Protein AF-A0A1F9FS03-F1 (afdb_monomer)

Foldseek 3Di:
DPDPDPPVVVVVVVVVVVVVPPPPPVPPCPVPPPVDPPLQFFFAKDWFWQVLDWAADQVRHIAGGAPNDIAIDGPVVDAVLLSLLLQLLCVQCVSQLNNAHSQLLVLQLCNQQVQCLQPPVRPFQQASNNQDQVPNLVVCCQLVVVQNVDHCNLQGGRHLNSSNSNSVSSSLLLLCLLLLVQDVCVSVLQVQEPDVLQSQLLSQLCSVPPSPDPLSNVLSVPVSHHRSQVSCDDPNHRRRVSSRRSRSSVSSSVRSSPHDHDKDKDALVSQVVSCSSNCSSQVPAPVVVLSVLSVVLPPPHRIDIPVPRSSVSSVVVQVRTDHDDHSLSSNLSCVVVPSCVPRPDSD

pLDDT: mean 87.44, std 18.83, range [32.62, 98.75]

Secondary structure (DSSP, 8-state):
---SSSSTTHHHHHHHHHTTSS--------------TT-PPPBSEEEESTTT-EEE-TTS-EEESBTTB-EEEEGGGS-HHHHHHHHHHHHHHHTTT----HHHHHHHHHHHHTT-TT-TTS--TTTTTT--IIIIIHHHHHH-TTT--S-HHHHTSTT-HHHHHHHHHHHHHHHHHHGGGT-S-HHHHHHT-SSTTHHHHHHHHHHHH-TT-THHHHHHHH-TTS-GGGG-EETTEE-HHHHHHHHHHHHHHHHHTTSPBP--EE-HHHHHHHHHHHGGG-TT--HHHHHHHHHHHTSS-S-EEHHHHHHHHHHHHHHHSPPPPPHHHHHHHHHHTTTTTTSSPP-

Solvent-accessible surface area (backbone atoms only — not comparable to full-atom values): 19273 Å² total; per-residue (Å²): 146,86,88,86,78,75,70,70,65,59,60,58,55,52,58,60,56,58,69,72,71,76,80,76,72,73,73,77,75,71,70,73,74,76,71,58,98,66,74,54,62,42,40,28,55,46,74,32,27,67,90,45,26,69,45,32,40,86,85,62,48,80,31,27,30,57,93,61,34,74,40,77,49,45,53,84,84,49,63,70,42,49,60,52,24,30,46,50,26,18,52,57,30,46,78,65,80,34,95,37,39,22,33,41,53,48,18,45,23,41,73,58,34,69,63,31,16,74,35,85,92,45,75,26,72,30,9,23,63,54,53,38,61,95,52,56,45,49,52,45,31,69,67,36,48,83,38,48,68,60,56,57,78,73,36,28,21,27,75,28,45,37,25,30,42,44,48,48,40,56,51,50,50,50,50,58,40,54,38,47,78,47,32,93,52,51,66,58,51,46,77,66,26,84,54,88,55,43,56,57,28,53,52,42,24,31,67,78,64,37,88,80,39,73,29,55,46,39,24,60,71,74,26,62,81,53,69,44,60,80,29,39,40,54,98,89,38,76,34,38,55,44,41,28,51,13,47,44,28,51,29,45,21,58,49,33,69,70,40,62,60,43,75,49,80,42,42,70,65,52,55,52,54,36,44,71,53,36,43,61,56,42,78,82,49,58,59,70,58,53,52,48,51,56,53,58,74,42,72,90,37,91,59,41,44,46,73,80,43,41,64,65,52,46,54,55,50,54,70,68,36,82,74,79,79,50,69,69,56,46,35,40,41,44,33,75,75,54,78,36,78,90,38,84,81,68,119

Mean predicted aligned error: 7.8 Å

Structure (mmCIF, N/CA/C/O backbone):
data_AF-A0A1F9FS03-F1
#
_entry.id   AF-A0A1F9FS03-F1
#
loop_
_atom_site.group_PDB
_atom_site.id
_atom_site.type_symbol
_atom_site.label_atom_id
_atom_site.label_alt_id
_atom_site.label_comp_id
_atom_site.label_asym_id
_atom_site.label_entity_id
_atom_site.label_seq_id
_atom_site.pdbx_PDB_ins_code
_atom_site.Cartn_x
_atom_site.Cartn_y
_atom_site.Cartn_z
_atom_site.occupancy
_atom_site.B_iso_or_equiv
_atom_site.auth_seq_id
_atom_site.auth_comp_id
_atom_site.auth_asym_id
_atom_site.auth_atom_id
_atom_site.pdbx_PDB_model_num
ATOM 1 N N . MET A 1 1 ? -3.037 -70.981 -28.673 1.00 44.28 1 MET A N 1
ATOM 2 C CA . MET A 1 1 ? -2.180 -71.059 -27.467 1.00 44.28 1 MET A CA 1
ATOM 3 C C . MET A 1 1 ? -1.270 -69.825 -27.365 1.00 44.28 1 MET A C 1
ATOM 5 O O . MET A 1 1 ? -0.067 -69.967 -27.255 1.00 44.28 1 MET A O 1
ATOM 9 N N . PHE A 1 2 ? -1.836 -68.611 -27.424 1.00 35.06 2 PHE A N 1
ATOM 10 C CA . PHE A 1 2 ? -1.114 -67.333 -27.277 1.00 35.06 2 PHE A CA 1
ATOM 11 C C . PHE A 1 2 ? -2.128 -66.243 -26.890 1.00 35.06 2 PHE A C 1
ATOM 13 O O . PHE A 1 2 ? -2.531 -65.441 -27.721 1.00 35.06 2 PHE A O 1
ATOM 20 N N . HIS A 1 3 ? -2.625 -66.273 -25.651 1.00 37.34 3 HIS A N 1
ATOM 21 C CA . HIS A 1 3 ? -3.521 -65.234 -25.107 1.00 37.34 3 HIS A CA 1
ATOM 22 C C . HIS A 1 3 ? -3.354 -65.056 -23.588 1.00 37.34 3 HIS A C 1
ATOM 24 O O . HIS A 1 3 ? -4.295 -64.769 -22.864 1.00 37.34 3 HIS A O 1
ATOM 30 N N . ILE A 1 4 ? -2.127 -65.240 -23.090 1.00 42.78 4 ILE A N 1
ATOM 31 C CA . ILE A 1 4 ? -1.766 -64.981 -21.689 1.00 42.78 4 ILE A CA 1
ATOM 32 C C . ILE A 1 4 ? -0.358 -64.380 -21.684 1.00 42.78 4 ILE A C 1
ATOM 34 O O . ILE A 1 4 ? 0.611 -65.062 -21.379 1.00 42.78 4 ILE A O 1
ATOM 38 N N . ARG A 1 5 ? -0.212 -63.130 -22.141 1.00 36.84 5 ARG A N 1
ATOM 39 C CA . ARG A 1 5 ? 1.025 -62.342 -21.933 1.00 36.84 5 ARG A CA 1
ATOM 40 C C . ARG A 1 5 ? 0.868 -60.817 -22.026 1.00 36.84 5 ARG A C 1
ATOM 42 O O . ARG A 1 5 ? 1.863 -60.121 -21.891 1.00 36.84 5 ARG A O 1
ATOM 49 N N . GLN A 1 6 ? -0.351 -60.286 -22.177 1.00 40.53 6 GLN A N 1
ATOM 50 C CA . GLN A 1 6 ? -0.599 -58.832 -22.198 1.00 40.53 6 GLN A CA 1
ATOM 51 C C . GLN A 1 6 ? -1.253 -58.260 -20.928 1.00 40.53 6 GLN A C 1
ATOM 53 O O . GLN A 1 6 ? -1.330 -57.048 -20.790 1.00 40.53 6 GLN A O 1
ATOM 58 N N . ILE A 1 7 ? -1.645 -59.095 -19.960 1.00 41.62 7 ILE A N 1
ATOM 59 C CA . ILE A 1 7 ? -2.266 -58.620 -18.707 1.00 41.62 7 ILE A CA 1
ATOM 60 C C . ILE A 1 7 ? -1.218 -58.356 -17.604 1.00 41.62 7 ILE A C 1
ATOM 62 O O . ILE A 1 7 ? -1.438 -57.538 -16.717 1.00 41.62 7 ILE A O 1
ATOM 66 N N . PHE A 1 8 ? -0.022 -58.947 -17.694 1.00 37.00 8 PHE A N 1
ATOM 67 C CA . PHE A 1 8 ? 1.019 -58.788 -16.666 1.00 37.00 8 PHE A CA 1
ATOM 68 C C . PHE A 1 8 ? 1.880 -57.519 -16.793 1.00 37.00 8 PHE A C 1
ATOM 70 O O . PHE A 1 8 ? 2.547 -57.152 -15.832 1.00 37.00 8 PHE A O 1
ATOM 77 N N . LEU A 1 9 ? 1.842 -56.813 -17.930 1.00 37.00 9 LEU A N 1
ATOM 78 C CA . LEU A 1 9 ? 2.576 -55.548 -18.112 1.00 37.00 9 LEU A CA 1
ATOM 79 C C . LEU A 1 9 ? 1.766 -54.302 -17.724 1.00 37.00 9 LEU A C 1
ATOM 81 O O . LEU A 1 9 ? 2.357 -53.265 -17.444 1.00 37.00 9 LEU A O 1
ATOM 85 N N . PHE A 1 10 ? 0.438 -54.405 -17.618 1.00 37.91 10 PHE A N 1
ATOM 86 C CA . PHE A 1 10 ? -0.401 -53.300 -17.135 1.00 37.91 10 PHE A CA 1
ATOM 87 C C . PHE A 1 10 ? -0.469 -53.228 -15.602 1.00 37.91 10 PHE A C 1
ATOM 89 O O . PHE A 1 10 ? -0.637 -52.148 -15.044 1.00 37.91 10 PHE A O 1
ATOM 96 N N . SER A 1 11 ? -0.265 -54.350 -14.903 1.00 38.66 11 SER A N 1
ATOM 97 C CA . SER A 1 11 ? -0.334 -54.388 -13.435 1.00 38.66 11 SER A CA 1
ATOM 98 C C . SER A 1 11 ? 0.950 -53.916 -12.734 1.00 38.66 11 SER A C 1
ATOM 100 O O . SER A 1 11 ? 0.875 -53.516 -11.573 1.00 38.66 11 SER A O 1
ATOM 102 N N . LEU A 1 12 ? 2.107 -53.930 -13.417 1.00 36.59 12 LEU A N 1
ATOM 103 C CA . LEU A 1 12 ? 3.376 -53.419 -12.870 1.00 36.59 12 LEU A CA 1
ATOM 104 C C . LEU A 1 12 ? 3.581 -51.913 -13.111 1.00 36.59 12 LEU A C 1
ATOM 106 O O . LEU A 1 12 ? 4.248 -51.264 -12.312 1.00 36.59 12 LEU A O 1
ATOM 110 N N . LEU A 1 13 ? 2.979 -51.331 -14.158 1.00 36.91 13 LEU A N 1
ATOM 111 C CA . LEU A 1 13 ? 2.988 -49.872 -14.337 1.00 36.91 13 LEU A CA 1
ATOM 112 C C . LEU A 1 13 ? 2.005 -49.166 -13.391 1.00 36.91 13 LEU A C 1
ATOM 114 O O . LEU A 1 13 ? 2.281 -48.056 -12.948 1.00 36.91 13 LEU A O 1
ATOM 118 N N . LEU A 1 14 ? 0.898 -49.819 -13.017 1.00 37.16 14 LEU A N 1
ATOM 119 C CA . LEU A 1 14 ? -0.072 -49.236 -12.086 1.00 37.16 14 LEU A CA 1
ATOM 120 C C . LEU A 1 14 ? 0.431 -49.223 -10.631 1.00 37.16 14 LEU A C 1
ATOM 122 O O . LEU A 1 14 ? 0.071 -48.336 -9.870 1.00 37.16 14 LEU A O 1
ATOM 126 N N . THR A 1 15 ? 1.320 -50.142 -10.244 1.00 39.44 15 THR A N 1
ATOM 127 C CA . THR A 1 15 ? 1.915 -50.158 -8.893 1.00 39.44 15 THR A CA 1
ATOM 128 C C . THR A 1 15 ? 3.089 -49.189 -8.726 1.00 39.44 15 THR A C 1
ATOM 130 O O . THR A 1 15 ? 3.398 -48.827 -7.597 1.00 39.44 15 THR A O 1
ATOM 133 N N . HIS A 1 16 ? 3.710 -48.708 -9.811 1.00 35.12 16 HIS A N 1
ATOM 134 C CA . HIS A 1 16 ? 4.694 -47.611 -9.750 1.00 35.12 16 HIS A CA 1
ATOM 135 C C . HIS A 1 16 ? 4.071 -46.217 -9.930 1.00 35.12 16 HIS A C 1
ATOM 137 O O . HIS A 1 16 ? 4.654 -45.239 -9.475 1.00 35.12 16 HIS A O 1
ATOM 143 N N . LEU A 1 17 ? 2.871 -46.110 -10.513 1.00 33.78 17 LEU A N 1
ATOM 144 C CA . LEU A 1 17 ? 2.117 -44.848 -10.551 1.00 33.78 17 LEU A CA 1
ATOM 145 C C . LEU A 1 17 ? 1.332 -44.574 -9.257 1.00 33.78 17 LEU A C 1
ATOM 147 O O . LEU A 1 17 ? 1.182 -43.417 -8.881 1.00 33.78 17 LEU A O 1
ATOM 151 N N . VAL A 1 18 ? 0.907 -45.610 -8.527 1.00 36.28 18 VAL A N 1
ATOM 152 C CA . VAL A 1 18 ? 0.232 -45.444 -7.223 1.00 36.28 18 VAL A CA 1
ATOM 153 C C . VAL A 1 18 ? 1.229 -45.181 -6.079 1.00 36.28 18 VAL A C 1
ATOM 155 O O . VAL A 1 18 ? 0.885 -44.505 -5.118 1.00 36.28 18 VAL A O 1
ATOM 158 N N . ALA A 1 19 ? 2.498 -45.579 -6.218 1.00 34.62 19 ALA A N 1
ATOM 159 C CA . ALA A 1 19 ? 3.551 -45.276 -5.238 1.00 34.62 19 ALA A CA 1
ATOM 160 C C . ALA A 1 19 ? 4.149 -43.852 -5.355 1.00 34.62 19 ALA A C 1
ATOM 162 O O . ALA A 1 19 ? 4.992 -43.481 -4.544 1.00 34.62 19 ALA A O 1
ATOM 163 N N . CYS A 1 20 ? 3.710 -43.045 -6.332 1.00 33.50 20 CYS A N 1
ATOM 164 C CA . CYS A 1 20 ? 4.095 -41.633 -6.477 1.00 33.50 20 CYS A CA 1
ATOM 165 C C . CYS A 1 20 ? 2.959 -40.650 -6.131 1.00 33.50 20 CYS A C 1
ATOM 167 O O . CYS A 1 20 ? 3.136 -39.445 -6.286 1.00 33.50 20 CYS A O 1
ATOM 169 N N . MET A 1 21 ? 1.802 -41.141 -5.667 1.00 33.47 21 MET A N 1
ATOM 170 C CA . MET A 1 21 ? 0.639 -40.311 -5.307 1.00 33.47 21 MET A CA 1
ATOM 171 C C . MET A 1 21 ? 0.309 -40.304 -3.807 1.00 33.47 21 MET A C 1
ATOM 173 O O . MET A 1 21 ? -0.627 -39.629 -3.391 1.00 33.47 21 MET A O 1
ATOM 177 N N . GLU A 1 22 ? 1.104 -40.973 -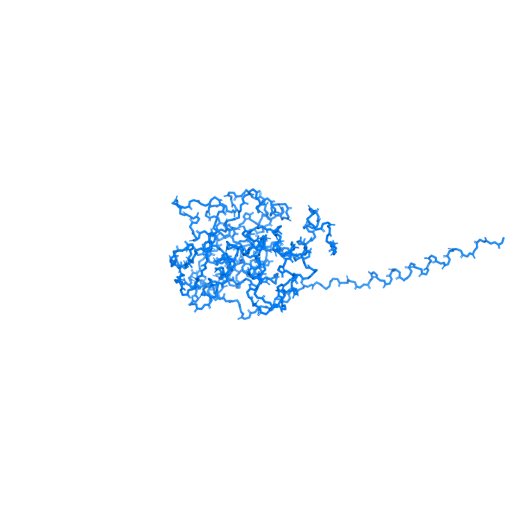2.973 1.00 36.41 22 GLU A N 1
ATOM 178 C CA . GLU A 1 22 ? 0.952 -40.963 -1.516 1.00 36.41 22 GLU A CA 1
ATOM 179 C C . GLU A 1 22 ? 2.229 -40.432 -0.863 1.00 36.41 22 GLU A C 1
ATOM 181 O O . GLU A 1 22 ? 3.084 -41.199 -0.440 1.00 36.41 22 GLU A O 1
ATOM 186 N N . THR A 1 23 ? 2.386 -39.103 -0.873 1.00 34.94 23 THR A N 1
ATOM 187 C CA . THR A 1 23 ? 3.078 -38.247 0.127 1.00 34.94 23 THR A CA 1
ATOM 188 C C . THR A 1 23 ? 3.336 -36.849 -0.453 1.00 34.94 23 THR A C 1
ATOM 190 O O . THR A 1 23 ? 4.438 -36.319 -0.423 1.00 34.94 23 THR A O 1
ATOM 193 N N . VAL A 1 24 ? 2.285 -36.192 -0.942 1.00 34.19 24 VAL A N 1
ATOM 194 C CA . VAL A 1 24 ? 2.182 -34.740 -0.748 1.00 34.19 24 VAL A CA 1
ATOM 195 C C . VAL A 1 24 ? 1.029 -34.553 0.217 1.00 34.19 24 VAL A C 1
ATOM 197 O O . VAL A 1 24 ? -0.053 -34.089 -0.128 1.00 34.19 24 VAL A O 1
ATOM 200 N N . ALA A 1 25 ? 1.253 -34.996 1.457 1.00 32.62 25 ALA A N 1
ATOM 201 C CA . ALA A 1 25 ? 0.659 -34.268 2.556 1.00 32.62 25 ALA A CA 1
ATOM 202 C C . ALA A 1 25 ? 1.186 -32.849 2.362 1.00 32.62 25 ALA A C 1
ATOM 204 O O . ALA A 1 25 ? 2.377 -32.604 2.548 1.00 32.62 25 ALA A O 1
ATOM 205 N N . VAL A 1 26 ? 0.326 -31.974 1.840 1.00 37.34 26 VAL A N 1
ATOM 206 C CA . VAL A 1 26 ? 0.499 -30.536 1.960 1.00 37.34 26 VAL A CA 1
ATOM 207 C C . VAL A 1 26 ? 0.706 -30.360 3.450 1.00 37.34 26 VAL A C 1
ATOM 209 O O . VAL A 1 26 ? -0.227 -30.556 4.231 1.00 37.34 26 VAL A O 1
ATOM 212 N N . ALA A 1 27 ? 1.966 -30.181 3.849 1.00 34.00 27 ALA A N 1
ATOM 213 C CA . ALA A 1 27 ? 2.260 -29.618 5.139 1.00 34.00 27 ALA A CA 1
ATOM 214 C C . ALA A 1 27 ? 1.416 -28.357 5.136 1.00 34.00 27 ALA A C 1
ATOM 216 O O . ALA A 1 27 ? 1.579 -27.497 4.271 1.00 34.00 27 ALA A O 1
ATOM 217 N N . ASP A 1 28 ? 0.389 -28.379 5.974 1.00 36.00 28 ASP A N 1
ATOM 218 C CA . ASP A 1 28 ? -0.351 -27.204 6.350 1.00 36.00 28 ASP A CA 1
ATOM 219 C C . ASP A 1 28 ? 0.743 -26.256 6.830 1.00 36.00 28 ASP A C 1
ATOM 221 O O . ASP A 1 28 ? 1.288 -26.434 7.924 1.00 36.00 28 ASP A O 1
ATOM 225 N N . ASP A 1 29 ? 1.184 -25.371 5.929 1.00 36.53 29 ASP A N 1
ATOM 226 C CA . ASP A 1 29 ? 2.023 -24.226 6.224 1.00 36.53 29 ASP A CA 1
ATOM 227 C C . ASP A 1 29 ? 1.151 -23.378 7.148 1.00 36.53 29 ASP A C 1
ATOM 229 O O . ASP A 1 29 ? 0.550 -22.370 6.775 1.00 36.53 29 ASP A O 1
ATOM 233 N N . GLN A 1 30 ? 1.077 -23.812 8.406 1.00 34.34 30 GLN A N 1
ATOM 234 C CA . GLN A 1 30 ? 1.131 -22.933 9.544 1.00 34.34 30 GLN A CA 1
ATOM 235 C C . GLN A 1 30 ? 2.348 -22.077 9.249 1.00 34.34 30 GLN A C 1
ATOM 237 O O . GLN A 1 30 ? 3.470 -22.447 9.593 1.00 34.34 30 GLN A O 1
ATOM 242 N N . VAL A 1 31 ? 2.114 -20.989 8.508 1.00 40.47 31 VAL A N 1
ATOM 243 C CA . VAL A 1 31 ? 3.018 -19.868 8.361 1.00 40.47 31 VAL A CA 1
ATOM 244 C C . VAL A 1 31 ? 3.409 -19.592 9.792 1.00 40.47 31 VAL A C 1
ATOM 246 O O . VAL A 1 31 ? 2.634 -19.024 10.564 1.00 40.47 31 VAL A O 1
ATOM 249 N N . SER A 1 32 ? 4.572 -20.107 10.193 1.00 35.22 32 SER A N 1
ATOM 250 C CA . SER A 1 32 ? 5.197 -19.679 11.413 1.00 35.22 32 SER A CA 1
ATOM 251 C C . SER A 1 32 ? 5.406 -18.219 11.105 1.00 35.22 32 SER A C 1
ATOM 253 O O . SER A 1 32 ? 6.273 -17.877 10.299 1.00 35.22 32 SER A O 1
ATOM 255 N N . PHE A 1 33 ? 4.513 -17.377 11.625 1.00 41.75 33 PHE A N 1
ATOM 256 C CA . PHE A 1 33 ? 4.731 -15.959 11.694 1.00 41.75 33 PHE A CA 1
ATOM 257 C C . PHE A 1 33 ? 6.036 -15.866 12.471 1.00 41.75 33 PHE A C 1
ATOM 259 O O . PHE A 1 33 ? 6.045 -15.830 13.702 1.00 41.75 33 PHE A O 1
ATOM 266 N N . ASN A 1 34 ? 7.156 -15.867 11.750 1.00 36.12 34 ASN A N 1
ATOM 267 C CA . ASN A 1 34 ? 8.364 -15.208 12.170 1.00 36.12 34 ASN A CA 1
ATOM 268 C C . ASN A 1 34 ? 7.928 -13.748 12.228 1.00 36.12 34 ASN A C 1
ATOM 270 O O . ASN A 1 34 ? 8.139 -12.980 11.294 1.00 36.12 34 ASN A O 1
ATOM 274 N N . ARG A 1 35 ? 7.181 -13.423 13.297 1.00 44.44 35 ARG A N 1
ATOM 275 C CA . ARG A 1 35 ? 6.881 -12.081 13.750 1.00 44.44 35 ARG A CA 1
ATOM 276 C C . ARG A 1 35 ? 8.253 -11.487 13.886 1.00 44.44 35 ARG A C 1
ATOM 278 O O . ARG A 1 35 ? 8.969 -11.792 14.842 1.00 44.44 35 ARG A O 1
ATOM 285 N N . SER A 1 36 ? 8.676 -10.753 12.872 1.00 38.53 36 SER A N 1
ATOM 286 C CA . SER A 1 36 ? 9.935 -10.078 12.995 1.00 38.53 36 SER A CA 1
ATOM 287 C C . SER A 1 36 ? 9.734 -9.105 14.146 1.00 38.53 36 SER A C 1
ATOM 289 O O . SER A 1 36 ? 8.744 -8.375 14.229 1.00 38.53 36 SER A O 1
ATOM 291 N N . ALA A 1 37 ? 10.720 -9.043 15.019 1.00 39.19 37 ALA A N 1
ATOM 292 C CA . ALA A 1 37 ? 10.946 -7.875 15.847 1.00 39.19 37 ALA A CA 1
ATOM 293 C C . ALA A 1 37 ? 11.212 -6.598 14.992 1.00 39.19 37 ALA A C 1
ATOM 295 O O . ALA A 1 37 ? 11.757 -5.625 15.505 1.00 39.19 37 ALA A O 1
ATOM 296 N N . ASP A 1 38 ? 10.831 -6.592 13.701 1.00 44.91 38 ASP A N 1
ATOM 297 C CA . ASP A 1 38 ? 11.132 -5.605 12.672 1.00 44.91 38 ASP A CA 1
ATOM 298 C C . ASP A 1 38 ? 9.882 -4.963 12.053 1.00 44.91 38 ASP A C 1
ATOM 300 O O . ASP A 1 38 ? 10.035 -4.226 11.072 1.00 44.91 38 ASP A O 1
ATOM 304 N N . MET A 1 39 ? 8.662 -5.149 12.593 1.00 55.91 39 MET A N 1
ATOM 305 C CA . MET A 1 39 ? 7.562 -4.253 12.207 1.00 55.91 39 MET A CA 1
ATOM 306 C C . MET A 1 39 ? 7.926 -2.841 12.673 1.00 55.91 39 MET A C 1
ATOM 308 O O . MET A 1 39 ? 7.730 -2.457 13.825 1.00 55.91 39 MET A O 1
ATOM 312 N N . LYS A 1 40 ? 8.529 -2.068 11.766 1.00 70.00 40 LYS A N 1
ATOM 313 C CA . LYS A 1 40 ? 8.840 -0.664 12.003 1.00 70.00 40 LYS A CA 1
ATOM 314 C C . LYS A 1 40 ? 7.526 0.039 12.293 1.00 70.00 40 LYS A C 1
ATOM 316 O O . LYS A 1 40 ? 6.586 -0.054 11.507 1.00 70.00 40 LYS A O 1
ATOM 321 N N . ALA A 1 41 ? 7.471 0.717 13.429 1.00 86.19 41 ALA A N 1
ATOM 322 C CA . ALA A 1 41 ? 6.304 1.487 13.799 1.00 86.19 41 ALA A CA 1
ATOM 323 C C . ALA A 1 41 ? 6.022 2.573 12.749 1.00 86.19 41 ALA A C 1
ATOM 325 O O . ALA A 1 41 ? 6.931 3.104 12.099 1.00 86.19 41 ALA A O 1
ATOM 326 N N . LEU A 1 42 ? 4.739 2.883 12.590 1.00 95.12 42 LEU A N 1
ATOM 327 C CA . LEU A 1 42 ? 4.276 3.961 11.730 1.00 95.12 42 LEU A CA 1
ATOM 328 C C . LEU A 1 42 ? 4.890 5.291 12.185 1.00 95.12 42 LEU A C 1
ATOM 330 O O . LEU A 1 42 ? 4.948 5.564 13.380 1.00 95.12 42 LEU A O 1
ATOM 334 N N . ALA A 1 43 ? 5.355 6.109 11.251 1.00 96.25 43 ALA A N 1
ATOM 335 C CA . ALA A 1 43 ? 5.979 7.396 11.529 1.00 96.25 43 ALA A CA 1
ATOM 336 C C . ALA A 1 43 ? 4.979 8.439 12.049 1.00 96.25 43 ALA A C 1
ATOM 338 O O . ALA A 1 43 ? 3.837 8.504 11.598 1.00 96.25 43 ALA A O 1
ATOM 339 N N . SER A 1 44 ? 5.432 9.306 12.957 1.00 97.38 44 SER A N 1
ATOM 340 C CA . SER A 1 44 ? 4.634 10.430 13.467 1.00 97.38 44 SER A CA 1
ATOM 341 C C . SER A 1 44 ? 4.614 11.640 12.526 1.00 97.38 44 SER A C 1
ATOM 343 O O . SER A 1 44 ? 3.540 12.156 12.217 1.00 97.38 44 SER A O 1
ATOM 345 N N . GLU A 1 45 ? 5.784 12.105 12.086 1.00 98.00 45 GLU A N 1
ATOM 346 C CA . GLU A 1 45 ? 5.955 13.328 11.292 1.00 98.00 45 GLU A CA 1
ATOM 347 C C . GLU A 1 45 ? 7.262 13.281 10.487 1.00 98.00 45 GLU A C 1
ATOM 349 O O . GLU A 1 45 ? 8.289 12.834 10.997 1.00 98.00 45 GLU A O 1
ATOM 354 N N . LEU A 1 46 ? 7.235 13.766 9.241 1.00 98.38 46 LEU A N 1
ATOM 355 C CA . LEU A 1 46 ? 8.412 13.906 8.380 1.00 98.38 46 LEU A CA 1
ATOM 356 C C . LEU A 1 46 ? 8.233 15.083 7.412 1.00 98.38 46 LEU A C 1
ATOM 358 O O . LEU A 1 46 ? 7.219 15.170 6.722 1.00 98.38 46 LEU A O 1
ATOM 362 N N . MET A 1 47 ? 9.249 15.943 7.304 1.00 98.44 47 MET A N 1
ATOM 363 C CA . MET A 1 47 ? 9.380 16.853 6.164 1.00 98.44 47 MET A CA 1
ATOM 364 C C . MET A 1 47 ? 9.992 16.094 4.986 1.00 98.44 47 MET A C 1
ATOM 366 O O . MET A 1 47 ? 11.109 15.595 5.094 1.00 98.44 47 MET A O 1
ATOM 370 N N . ILE A 1 48 ? 9.261 16.005 3.879 1.00 98.44 48 ILE A N 1
ATOM 371 C CA . ILE A 1 48 ? 9.712 15.411 2.622 1.00 98.44 48 ILE A CA 1
ATOM 372 C C . ILE A 1 48 ? 10.123 16.549 1.686 1.00 98.44 48 ILE A C 1
ATOM 374 O O . ILE A 1 48 ? 9.292 17.134 0.993 1.00 98.44 48 ILE A O 1
ATOM 378 N N . ASP A 1 49 ? 11.416 16.854 1.694 1.00 98.19 49 ASP A N 1
ATOM 379 C CA . ASP A 1 49 ? 12.078 17.881 0.886 1.00 98.19 49 ASP A CA 1
ATOM 380 C C . ASP A 1 49 ? 13.256 17.266 0.094 1.00 98.19 49 ASP A C 1
ATOM 382 O O . ASP A 1 49 ? 13.373 16.041 -0.031 1.00 98.19 49 ASP A O 1
ATOM 386 N N . ALA A 1 50 ? 14.158 18.102 -0.428 1.00 97.62 50 ALA A N 1
ATOM 387 C CA . ALA A 1 50 ? 15.359 17.664 -1.148 1.00 97.62 50 ALA A CA 1
ATOM 388 C C . ALA A 1 50 ? 16.341 16.812 -0.315 1.00 97.62 50 ALA A C 1
ATOM 390 O O . ALA A 1 50 ? 17.201 16.144 -0.886 1.00 97.62 50 ALA A O 1
ATOM 391 N N . SER A 1 51 ? 16.242 16.816 1.018 1.00 97.75 51 SER A N 1
ATOM 392 C CA . SER A 1 51 ? 17.049 15.945 1.883 1.00 97.75 51 SER A CA 1
ATOM 393 C C . SER A 1 51 ? 16.498 14.520 1.974 1.00 97.75 51 SER A C 1
ATOM 395 O O . SER A 1 51 ? 17.253 13.589 2.268 1.00 97.75 51 SER A O 1
ATOM 397 N N . VAL A 1 52 ? 15.198 14.345 1.715 1.00 98.19 52 VAL A N 1
ATOM 398 C CA . VAL A 1 52 ? 14.535 13.036 1.704 1.00 98.19 52 VAL A CA 1
ATOM 399 C C . VAL A 1 52 ? 14.543 12.445 0.306 1.00 98.19 52 VAL A C 1
ATOM 401 O O . VAL A 1 52 ? 14.945 11.296 0.153 1.00 98.19 52 VAL A O 1
ATOM 404 N N . HIS A 1 53 ? 14.122 13.216 -0.697 1.00 98.12 53 HIS A N 1
ATOM 405 C CA . HIS A 1 53 ? 14.020 12.731 -2.066 1.00 98.12 53 HIS A CA 1
ATOM 406 C C . HIS A 1 53 ? 14.372 13.815 -3.085 1.00 98.12 53 HIS A C 1
ATOM 408 O O . HIS A 1 53 ? 13.878 14.946 -3.041 1.00 98.12 53 HIS A O 1
ATOM 414 N N . THR A 1 54 ? 15.190 13.406 -4.049 1.00 97.31 54 THR A N 1
ATOM 415 C CA . THR A 1 54 ? 15.462 14.137 -5.285 1.00 97.31 54 THR A CA 1
ATOM 416 C C . THR A 1 54 ? 15.271 13.178 -6.444 1.00 97.31 54 THR A C 1
ATOM 418 O O . THR A 1 54 ? 15.669 12.016 -6.363 1.00 97.31 54 THR A O 1
ATOM 421 N N . GLY A 1 55 ? 14.658 13.666 -7.509 1.00 95.00 55 GLY A N 1
ATOM 422 C CA . GLY A 1 55 ? 14.248 12.852 -8.636 1.00 95.00 55 GLY A CA 1
ATOM 423 C C . GLY A 1 55 ? 14.190 13.668 -9.913 1.00 95.00 55 GLY A C 1
ATOM 424 O O . GLY A 1 55 ? 14.871 14.691 -10.048 1.00 95.00 55 GLY A O 1
ATOM 425 N N . THR A 1 56 ? 13.392 13.196 -10.860 1.00 93.50 56 THR A N 1
ATOM 426 C CA . THR A 1 56 ? 13.178 13.893 -12.126 1.00 93.50 56 THR A CA 1
ATOM 427 C C . THR A 1 56 ? 11.718 13.836 -12.531 1.00 93.50 56 THR A C 1
ATOM 429 O O . THR A 1 56 ? 11.090 12.787 -12.406 1.00 93.50 56 THR A O 1
ATOM 432 N N . ASP A 1 57 ? 11.205 14.921 -13.103 1.00 90.44 57 ASP A N 1
ATOM 433 C CA . ASP A 1 57 ? 9.876 14.935 -13.705 1.00 90.44 57 ASP A CA 1
ATOM 434 C C . ASP A 1 57 ? 9.814 14.137 -15.024 1.00 90.44 57 ASP A C 1
ATOM 436 O O . ASP A 1 57 ? 10.775 13.500 -15.466 1.00 90.44 57 ASP A O 1
ATOM 440 N N . TRP A 1 58 ? 8.656 14.182 -15.684 1.00 85.75 58 TRP A N 1
ATOM 441 C CA . TRP A 1 58 ? 8.408 13.494 -16.952 1.00 85.75 58 TRP A CA 1
ATOM 442 C C . TRP A 1 58 ? 9.310 13.952 -18.116 1.00 85.75 58 TRP A C 1
ATOM 444 O O . TRP A 1 58 ? 9.465 13.201 -19.077 1.00 85.75 58 TRP A O 1
ATOM 454 N N . ASN A 1 59 ? 9.924 15.138 -18.028 1.00 86.75 59 ASN A N 1
ATOM 455 C CA . ASN A 1 59 ? 10.895 15.664 -18.995 1.00 86.75 59 ASN A CA 1
ATOM 456 C C . ASN A 1 59 ? 12.352 15.400 -18.594 1.00 86.75 59 ASN A C 1
ATOM 458 O O . ASN A 1 59 ? 13.269 15.840 -19.290 1.00 86.75 59 ASN A O 1
ATOM 462 N N . GLY A 1 60 ? 12.586 14.727 -17.466 1.00 86.25 60 GLY A N 1
ATOM 463 C CA . GLY A 1 60 ? 13.924 14.549 -16.914 1.00 86.25 60 GLY A CA 1
ATOM 464 C C . GLY A 1 60 ? 14.457 15.789 -16.183 1.00 86.25 60 GLY A C 1
ATOM 465 O O . GLY A 1 60 ? 15.641 15.819 -15.845 1.00 86.25 60 GLY A O 1
ATOM 466 N N . ALA A 1 61 ? 13.629 16.813 -15.938 1.00 93.56 61 ALA A N 1
ATOM 467 C CA . ALA A 1 61 ? 14.045 17.983 -15.173 1.00 93.56 61 ALA A CA 1
ATOM 468 C C . ALA A 1 61 ? 14.139 17.626 -13.677 1.00 93.56 61 ALA A C 1
ATOM 470 O O . ALA A 1 61 ? 13.271 16.906 -13.182 1.00 93.56 61 ALA A O 1
ATOM 471 N N . PRO A 1 62 ? 15.157 18.104 -12.937 1.00 94.75 62 PRO A N 1
ATOM 472 C CA . PRO A 1 62 ? 15.304 17.780 -11.520 1.00 94.75 62 PRO A CA 1
ATOM 473 C C . PRO A 1 62 ? 14.108 18.235 -10.675 1.00 94.75 62 PRO A C 1
ATOM 475 O O . PRO A 1 62 ? 13.642 19.366 -10.809 1.00 94.75 62 PRO A O 1
ATOM 478 N N . THR A 1 63 ? 13.671 17.382 -9.751 1.00 95.94 63 THR A N 1
ATOM 479 C CA . THR A 1 63 ? 12.6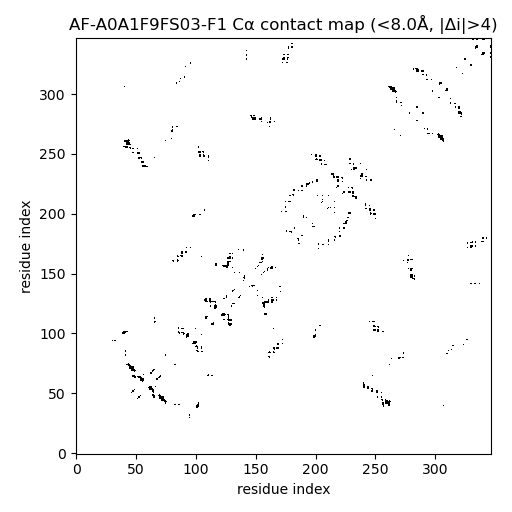01 17.661 -8.780 1.00 95.94 63 THR A CA 1
ATOM 480 C C . THR A 1 63 ? 13.012 17.233 -7.374 1.00 95.94 63 THR A C 1
ATOM 482 O O . THR A 1 63 ? 13.900 16.400 -7.195 1.00 95.94 63 THR A O 1
ATOM 485 N N . SER A 1 64 ? 12.358 17.788 -6.354 1.00 96.69 64 SER A N 1
ATOM 486 C CA . SER A 1 64 ? 12.541 17.395 -4.953 1.00 96.69 64 SER A CA 1
ATOM 487 C C . SER A 1 64 ? 11.217 17.341 -4.198 1.00 96.69 64 SER A C 1
ATOM 489 O O . SER A 1 64 ? 10.220 17.912 -4.642 1.00 96.69 64 SER A O 1
ATOM 491 N N . GLY A 1 65 ? 11.204 16.660 -3.052 1.00 96.88 65 GLY A N 1
ATOM 492 C CA . GLY A 1 65 ? 10.008 16.542 -2.218 1.00 96.88 65 GLY A CA 1
ATOM 493 C C . GLY A 1 65 ? 8.943 15.626 -2.832 1.00 96.88 65 GLY A C 1
ATOM 494 O O . GLY A 1 65 ? 9.265 14.588 -3.421 1.00 96.88 65 GLY A O 1
ATOM 495 N N . VAL A 1 66 ? 7.667 15.998 -2.700 1.00 96.62 66 VAL A N 1
ATOM 496 C CA . VAL A 1 66 ? 6.536 15.291 -3.320 1.00 96.62 66 VAL A CA 1
ATOM 497 C C . VAL A 1 66 ? 5.999 16.112 -4.486 1.00 96.62 66 VAL A C 1
ATOM 499 O O . VAL A 1 66 ? 5.476 17.210 -4.308 1.00 96.62 66 VAL A O 1
ATOM 502 N N . TRP A 1 67 ? 6.163 15.575 -5.697 1.00 93.56 67 TRP A N 1
ATOM 503 C CA . TRP A 1 67 ? 5.801 16.236 -6.961 1.00 93.56 67 TRP A CA 1
ATOM 504 C C . TRP A 1 67 ? 6.447 17.621 -7.133 1.00 93.56 67 TRP A C 1
ATOM 506 O O . TRP A 1 67 ? 5.802 18.581 -7.548 1.00 93.56 67 TRP A O 1
ATOM 516 N N . GLY A 1 68 ? 7.729 17.740 -6.781 1.00 94.94 68 GLY A N 1
ATOM 517 C CA . GLY A 1 68 ? 8.474 18.994 -6.921 1.00 94.94 68 GLY A CA 1
ATOM 518 C C . GLY A 1 68 ? 8.175 20.034 -5.839 1.00 94.94 68 GLY A C 1
ATOM 519 O O . GLY A 1 68 ? 8.620 21.171 -5.966 1.00 94.94 68 GLY A O 1
ATOM 520 N N . THR A 1 69 ? 7.415 19.677 -4.799 1.00 95.69 69 THR A N 1
ATOM 521 C CA . THR A 1 69 ? 7.078 20.573 -3.686 1.00 95.69 69 THR A CA 1
ATOM 522 C C . THR A 1 69 ? 7.436 19.926 -2.355 1.00 95.69 69 THR A C 1
ATOM 524 O O . THR A 1 69 ? 7.185 18.736 -2.152 1.00 95.69 69 THR A O 1
ATOM 527 N N . ASP A 1 70 ? 7.963 20.714 -1.422 1.00 97.94 70 ASP A N 1
ATOM 528 C CA . ASP A 1 70 ? 8.147 20.268 -0.042 1.00 9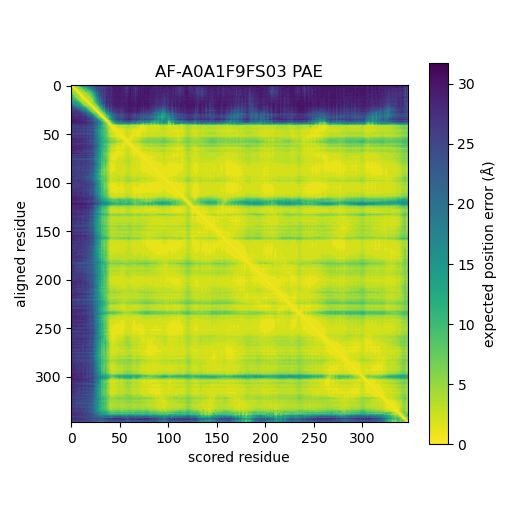7.94 70 ASP A CA 1
ATOM 529 C C . ASP A 1 70 ? 6.799 19.855 0.566 1.00 97.94 70 ASP A C 1
ATOM 531 O O . ASP A 1 70 ? 5.758 20.489 0.348 1.00 97.94 70 ASP A O 1
ATOM 535 N N . PHE A 1 71 ? 6.802 18.766 1.327 1.00 97.75 71 PHE A N 1
ATOM 536 C CA . PHE A 1 71 ? 5.590 18.222 1.924 1.00 97.75 71 PHE A CA 1
ATOM 537 C C . PHE A 1 71 ? 5.836 17.815 3.369 1.00 97.75 71 PHE A C 1
ATOM 539 O O . PHE A 1 71 ? 6.639 16.930 3.653 1.00 97.75 71 PHE A O 1
ATOM 546 N N . LEU A 1 72 ? 5.113 18.450 4.287 1.00 97.94 72 LEU A N 1
ATOM 547 C CA . LEU A 1 72 ? 5.155 18.106 5.697 1.00 97.94 72 LEU A CA 1
ATOM 548 C C . LEU A 1 72 ? 4.069 17.080 6.009 1.00 97.94 72 LEU A C 1
ATOM 550 O O . LEU A 1 72 ? 2.900 17.431 6.146 1.00 97.94 72 LEU A O 1
ATOM 554 N N . PHE A 1 73 ? 4.468 15.821 6.147 1.00 98.06 73 PHE A N 1
ATOM 555 C CA . PHE A 1 73 ? 3.585 14.770 6.628 1.00 98.06 73 PHE A CA 1
ATOM 556 C C . PHE A 1 73 ? 3.493 14.804 8.155 1.00 98.06 73 PHE A C 1
ATOM 558 O O . PHE A 1 73 ? 4.517 14.838 8.838 1.00 98.06 73 PHE A O 1
ATOM 565 N N . ARG A 1 74 ? 2.271 14.704 8.686 1.00 98.25 74 ARG A N 1
ATOM 566 C CA . ARG A 1 74 ? 1.975 14.530 10.113 1.00 98.25 74 ARG A CA 1
ATOM 567 C C . ARG A 1 74 ? 0.816 13.564 10.282 1.00 98.25 74 ARG A C 1
ATOM 569 O O . ARG A 1 74 ? -0.311 13.902 9.943 1.00 98.25 74 ARG A O 1
ATOM 576 N N . MET A 1 75 ? 1.050 12.394 10.871 1.00 97.69 75 MET A N 1
ATOM 577 C CA . MET A 1 75 ? -0.003 11.383 11.024 1.00 97.69 75 MET A CA 1
ATOM 578 C C . MET A 1 75 ? -1.198 11.903 11.845 1.00 97.69 75 MET A C 1
ATOM 580 O O . MET A 1 75 ? -2.341 11.578 11.547 1.00 97.69 75 MET A O 1
ATOM 584 N N . LYS A 1 76 ? -0.947 12.778 12.831 1.00 97.25 76 LYS A N 1
ATOM 585 C CA . LYS A 1 76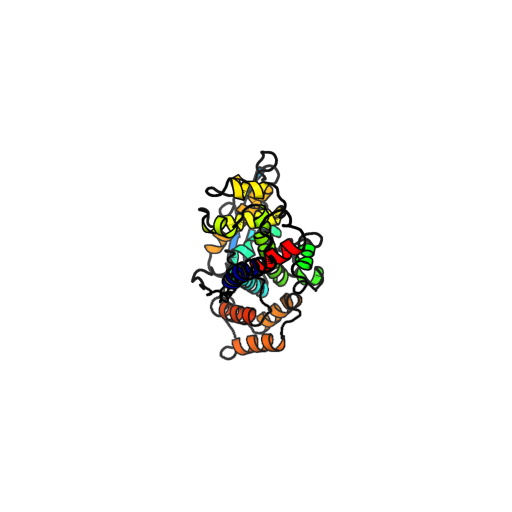 ? -1.985 13.412 13.667 1.00 97.25 76 LYS A CA 1
ATOM 586 C C . LYS A 1 76 ? -2.948 14.336 12.905 1.00 97.25 76 LYS A C 1
ATOM 588 O O . LYS A 1 76 ? -3.990 14.679 13.454 1.00 97.25 76 LYS A O 1
ATOM 593 N N . ASP A 1 77 ? -2.589 14.761 11.693 1.00 96.75 77 ASP A N 1
ATOM 594 C CA . ASP A 1 77 ? -3.428 15.638 10.869 1.00 96.75 77 ASP A CA 1
ATOM 595 C C . ASP A 1 77 ? -4.483 14.825 10.078 1.00 96.75 77 ASP A C 1
ATOM 597 O O . ASP A 1 77 ? -5.345 15.400 9.415 1.00 96.75 77 ASP A O 1
ATOM 601 N N . TYR A 1 78 ? -4.465 13.488 10.187 1.00 96.44 78 TYR A N 1
ATOM 602 C CA . TYR A 1 78 ? -5.389 12.562 9.525 1.00 96.44 78 TYR A CA 1
ATOM 603 C C . TYR A 1 78 ? -6.172 11.708 10.544 1.00 96.44 78 TYR A C 1
ATOM 605 O O . TYR A 1 78 ? -5.771 11.601 11.706 1.00 96.44 78 TYR A O 1
ATOM 613 N N . PRO A 1 79 ? -7.291 11.071 10.138 1.00 96.56 79 PRO A N 1
ATOM 614 C CA . PRO A 1 79 ? -8.049 10.180 11.015 1.00 96.56 79 PRO A CA 1
ATOM 615 C C . PRO A 1 79 ? -7.203 9.026 11.569 1.00 96.56 79 PRO A C 1
ATOM 617 O O . PRO A 1 79 ? -6.413 8.417 10.849 1.00 96.56 79 PRO A O 1
ATOM 620 N N . LEU A 1 80 ? -7.432 8.647 12.830 1.00 97.75 80 LEU A N 1
ATOM 621 C CA . LEU A 1 80 ? -6.741 7.512 13.459 1.00 97.75 80 LEU A CA 1
ATOM 622 C C . LEU A 1 80 ? -6.981 6.187 12.711 1.00 97.75 80 LEU A C 1
ATOM 624 O O . LEU A 1 80 ? -6.112 5.318 12.670 1.00 97.75 80 LEU A O 1
ATOM 628 N N . THR A 1 81 ? -8.136 6.051 12.062 1.00 98.38 81 THR A N 1
ATOM 629 C CA . THR A 1 81 ? -8.490 4.904 11.219 1.00 98.38 81 THR A CA 1
ATOM 630 C C . THR A 1 81 ? -7.539 4.724 10.030 1.00 98.38 81 THR A C 1
ATOM 632 O O . THR A 1 81 ? -7.256 3.585 9.656 1.00 98.38 81 THR A O 1
ATOM 635 N N . TRP A 1 82 ? -6.949 5.804 9.498 1.00 98.31 82 TRP A N 1
ATOM 636 C CA . TRP A 1 82 ? -5.908 5.719 8.467 1.00 98.31 82 TRP A CA 1
ATOM 637 C C . TRP A 1 82 ? -4.656 5.044 9.023 1.00 98.31 82 TRP A C 1
ATOM 639 O O . TRP A 1 82 ? -4.164 4.082 8.434 1.00 98.31 82 TRP A O 1
ATOM 649 N N . ALA A 1 83 ? -4.188 5.476 10.196 1.00 98.50 83 ALA A N 1
ATOM 650 C CA . ALA A 1 83 ? -3.041 4.869 10.866 1.00 98.50 83 ALA A CA 1
ATOM 651 C C . ALA A 1 83 ? -3.273 3.372 11.144 1.00 98.50 83 ALA A C 1
ATOM 653 O O . ALA A 1 83 ? -2.399 2.550 10.867 1.00 98.50 83 ALA A O 1
ATOM 654 N N . ILE A 1 84 ? -4.476 3.004 11.606 1.00 98.62 84 ILE A N 1
ATOM 655 C CA . ILE A 1 84 ? -4.866 1.602 11.820 1.00 98.62 84 ILE A CA 1
ATOM 656 C C . ILE A 1 84 ? -4.816 0.808 10.506 1.00 98.62 84 ILE A C 1
ATOM 658 O O . ILE A 1 84 ? -4.252 -0.287 10.467 1.00 98.62 84 ILE A O 1
ATOM 662 N N . SER A 1 85 ? -5.355 1.365 9.416 1.00 98.75 85 SER A N 1
ATOM 663 C CA . SER A 1 85 ? -5.385 0.699 8.108 1.00 98.75 85 SER A CA 1
ATOM 664 C C . SER A 1 85 ? -3.994 0.421 7.535 1.00 98.75 85 SER A C 1
ATOM 666 O O . SER A 1 85 ? -3.782 -0.643 6.961 1.00 98.75 85 SER A O 1
ATOM 668 N N . LEU A 1 86 ? -3.030 1.324 7.749 1.00 98.69 86 LEU A N 1
ATOM 669 C CA . LEU A 1 86 ? -1.645 1.166 7.295 1.00 98.69 86 LEU A CA 1
ATOM 670 C C . LEU A 1 86 ? -0.947 0.007 8.012 1.00 98.69 86 LEU A C 1
ATOM 672 O O . LEU A 1 86 ? -0.234 -0.776 7.381 1.00 98.69 86 LEU A O 1
ATOM 676 N N . VAL A 1 87 ? -1.182 -0.129 9.322 1.00 98.19 87 VAL A N 1
ATOM 677 C CA . VAL A 1 87 ? -0.669 -1.262 10.105 1.00 98.19 87 VAL A CA 1
ATOM 678 C C . VAL A 1 87 ? -1.346 -2.560 9.666 1.00 98.19 87 VAL A C 1
ATOM 680 O O . VAL A 1 87 ? -0.654 -3.541 9.409 1.00 98.19 87 VAL A O 1
ATOM 683 N N . HIS A 1 88 ? -2.672 -2.565 9.487 1.00 98.19 88 HIS A N 1
ATOM 684 C CA . HIS A 1 88 ? -3.392 -3.753 9.018 1.00 98.19 88 HIS A CA 1
ATOM 685 C C . HIS A 1 88 ? -2.903 -4.198 7.629 1.00 98.19 88 HIS A C 1
ATOM 687 O O . HIS A 1 88 ? -2.543 -5.360 7.453 1.00 98.19 88 HIS A O 1
ATOM 693 N N . ALA A 1 89 ? -2.800 -3.280 6.665 1.00 98.56 89 ALA A N 1
ATOM 694 C CA . ALA A 1 89 ? -2.292 -3.580 5.328 1.00 98.56 89 ALA A CA 1
ATOM 695 C C . ALA A 1 89 ? -0.872 -4.169 5.370 1.00 98.56 89 ALA A C 1
ATOM 697 O O . ALA A 1 89 ? -0.591 -5.166 4.705 1.00 98.56 89 ALA A O 1
ATOM 698 N N . SER A 1 90 ? 0.005 -3.598 6.201 1.00 97.62 90 SER A N 1
ATOM 699 C CA . SER A 1 90 ? 1.366 -4.102 6.393 1.00 97.62 90 SER A CA 1
ATOM 700 C C . SER A 1 90 ? 1.393 -5.525 6.957 1.00 97.62 90 SER A C 1
ATOM 702 O O . SER A 1 90 ? 2.116 -6.367 6.425 1.00 97.62 90 SER A O 1
ATOM 704 N N . LEU A 1 91 ? 0.573 -5.828 7.970 1.00 96.00 91 LEU A N 1
ATOM 705 C CA . LEU A 1 91 ? 0.476 -7.177 8.539 1.00 96.00 91 LEU A CA 1
ATOM 706 C C . LEU A 1 91 ? 0.027 -8.208 7.495 1.00 96.00 91 LEU A C 1
ATOM 708 O O . LEU A 1 91 ? 0.594 -9.300 7.420 1.00 96.00 91 LEU A O 1
ATOM 712 N N . LEU A 1 92 ? -0.950 -7.855 6.653 1.00 96.56 92 LEU A N 1
ATOM 713 C CA . LEU A 1 92 ? -1.407 -8.733 5.575 1.00 96.56 92 LEU A CA 1
ATOM 714 C C . LEU A 1 92 ? -0.309 -8.972 4.528 1.00 96.56 92 LEU A C 1
ATOM 716 O O . LEU A 1 92 ? -0.072 -10.121 4.156 1.00 96.56 92 LEU A O 1
ATOM 720 N N . LEU A 1 93 ? 0.395 -7.921 4.095 1.00 95.81 93 LEU A N 1
ATOM 721 C CA . LEU A 1 93 ? 1.498 -8.025 3.129 1.00 95.81 93 LEU A CA 1
ATOM 722 C C . LEU A 1 93 ? 2.653 -8.880 3.664 1.00 95.81 93 LEU A C 1
ATOM 724 O O . LEU A 1 93 ? 3.129 -9.780 2.973 1.00 95.81 93 LEU A O 1
ATOM 728 N N . GLN A 1 94 ? 3.052 -8.670 4.918 1.00 93.00 94 GLN A N 1
ATOM 729 C CA . GLN A 1 94 ? 4.124 -9.444 5.547 1.00 93.00 94 GLN A CA 1
ATOM 730 C C . GLN A 1 94 ? 3.740 -10.910 5.757 1.00 93.00 94 GLN A C 1
ATOM 732 O O . GLN A 1 94 ? 4.579 -11.788 5.564 1.00 93.00 94 GLN A O 1
ATOM 737 N N . SER A 1 95 ? 2.464 -11.203 6.047 1.00 92.44 95 SER A N 1
ATOM 738 C CA . SER A 1 95 ? 1.955 -12.587 6.098 1.00 92.44 95 SER A CA 1
ATOM 739 C C . SER A 1 95 ? 2.044 -13.323 4.752 1.00 92.44 95 SER A C 1
ATOM 741 O O . SER A 1 95 ? 1.805 -14.530 4.673 1.00 92.44 95 SER A O 1
ATOM 743 N N . ARG A 1 96 ? 2.364 -12.589 3.682 1.00 92.81 96 ARG A N 1
ATOM 744 C CA . ARG A 1 96 ? 2.553 -13.063 2.315 1.00 92.81 96 ARG A CA 1
ATOM 745 C C . ARG A 1 96 ? 3.931 -12.662 1.785 1.00 92.81 96 ARG A C 1
ATOM 747 O O . ARG A 1 96 ? 4.070 -12.409 0.599 1.00 92.81 96 ARG A O 1
ATOM 754 N N . GLU A 1 97 ? 4.955 -12.579 2.634 1.00 90.94 97 GLU A N 1
ATOM 755 C CA . GLU A 1 97 ? 6.354 -12.361 2.209 1.00 90.94 97 GLU A CA 1
ATOM 756 C C . GLU A 1 97 ? 6.572 -11.108 1.331 1.00 90.94 97 GLU A C 1
ATOM 758 O O . GLU A 1 97 ? 7.538 -11.005 0.568 1.00 90.94 97 GLU A O 1
ATOM 763 N N . VAL A 1 98 ? 5.672 -10.127 1.431 1.00 92.75 98 VAL A N 1
ATOM 764 C CA . VAL A 1 98 ? 5.852 -8.810 0.830 1.00 92.75 98 VAL A CA 1
ATOM 765 C C . VAL A 1 98 ? 6.373 -7.879 1.913 1.00 92.75 98 VAL A C 1
ATOM 767 O O . VAL A 1 98 ? 5.687 -7.590 2.894 1.00 92.75 98 VAL A O 1
ATOM 770 N N . ASN A 1 99 ? 7.608 -7.407 1.738 1.00 90.25 99 ASN A N 1
ATOM 771 C CA . ASN A 1 99 ? 8.336 -6.605 2.716 1.00 90.25 99 ASN A CA 1
ATOM 772 C C . ASN A 1 99 ? 7.875 -5.139 2.714 1.00 90.25 99 ASN A C 1
ATOM 774 O O . ASN A 1 99 ? 8.630 -4.218 2.402 1.00 90.25 99 ASN A O 1
ATOM 778 N N . TYR A 1 100 ? 6.600 -4.926 3.032 1.00 94.50 100 TYR A N 1
ATOM 779 C CA . TYR A 1 100 ? 6.013 -3.607 3.226 1.00 94.50 100 TYR A CA 1
ATOM 780 C C . TYR A 1 100 ? 5.725 -3.422 4.710 1.00 94.50 100 TYR A C 1
ATOM 782 O O . TYR A 1 100 ? 4.893 -4.112 5.301 1.00 94.50 100 TYR A O 1
ATOM 790 N N . ASN A 1 101 ? 6.426 -2.476 5.327 1.00 95.69 101 ASN A N 1
ATOM 791 C CA . ASN A 1 101 ? 6.075 -1.978 6.652 1.00 95.69 101 ASN A CA 1
ATOM 792 C C . ASN A 1 101 ? 4.967 -0.898 6.536 1.00 95.69 101 ASN A C 1
ATOM 794 O O . ASN A 1 101 ? 4.655 -0.470 5.419 1.00 95.69 101 ASN A O 1
ATOM 798 N N . PRO A 1 102 ? 4.371 -0.413 7.640 1.00 97.75 102 PRO A N 1
ATOM 799 C CA . PRO A 1 102 ? 3.310 0.597 7.572 1.00 97.75 102 PRO A CA 1
ATOM 800 C C . PRO A 1 102 ? 3.738 1.879 6.838 1.00 97.75 102 PRO A C 1
ATOM 802 O O . PRO A 1 102 ? 2.950 2.466 6.098 1.00 97.75 102 PRO A O 1
ATOM 805 N N . ASN A 1 103 ? 5.008 2.283 6.970 1.00 98.38 103 ASN A N 1
ATOM 806 C CA . ASN A 1 103 ? 5.562 3.444 6.269 1.00 98.38 103 ASN A CA 1
ATOM 807 C C . ASN A 1 103 ? 5.720 3.210 4.759 1.00 98.38 103 ASN A C 1
ATOM 809 O O . ASN A 1 103 ? 5.618 4.164 3.991 1.00 98.38 103 ASN A O 1
ATOM 813 N N . ALA A 1 104 ? 5.941 1.969 4.321 1.00 98.12 104 ALA A N 1
ATOM 814 C CA . ALA A 1 104 ? 5.981 1.603 2.908 1.00 98.12 104 ALA A CA 1
ATOM 815 C C . ALA A 1 104 ? 4.602 1.748 2.259 1.00 98.12 104 ALA A C 1
ATOM 817 O O . ALA A 1 104 ? 4.493 2.345 1.190 1.00 98.12 104 ALA A O 1
ATOM 818 N N . VAL A 1 105 ? 3.548 1.284 2.940 1.00 98.50 105 VAL A N 1
ATOM 819 C CA . VAL A 1 105 ? 2.157 1.475 2.495 1.00 98.50 105 VAL A CA 1
ATOM 820 C C . VAL A 1 105 ? 1.807 2.968 2.465 1.00 98.50 105 VAL A C 1
ATOM 822 O O . VAL A 1 105 ? 1.289 3.462 1.466 1.00 98.50 105 VAL A O 1
ATOM 825 N N . LEU A 1 106 ? 2.165 3.716 3.515 1.00 98.62 106 LEU A N 1
ATOM 826 C CA . LEU A 1 106 ? 1.953 5.166 3.583 1.00 98.62 106 LEU A CA 1
ATOM 827 C C . LEU A 1 106 ? 2.673 5.912 2.452 1.00 98.62 106 LEU A C 1
ATOM 829 O O . LEU A 1 106 ? 2.115 6.834 1.864 1.00 98.62 106 LEU A O 1
ATOM 833 N N . SER A 1 107 ? 3.904 5.511 2.134 1.00 98.69 107 SER A N 1
ATOM 834 C CA . SER A 1 107 ? 4.711 6.154 1.093 1.00 98.69 107 SER A CA 1
ATOM 835 C C . SER A 1 107 ? 4.072 6.050 -0.285 1.00 98.69 107 SER A C 1
ATOM 837 O O . SER A 1 107 ? 4.182 6.995 -1.064 1.00 98.69 107 SER A O 1
ATOM 839 N N . VAL A 1 108 ? 3.366 4.948 -0.564 1.00 98.56 108 VAL A N 1
ATOM 840 C CA . VAL A 1 108 ? 2.565 4.807 -1.787 1.00 98.56 108 VAL A CA 1
ATOM 841 C C . VAL A 1 108 ? 1.471 5.871 -1.804 1.00 98.56 108 VAL A C 1
ATOM 843 O O . VAL A 1 108 ? 1.449 6.684 -2.717 1.00 98.56 108 VAL A O 1
ATOM 846 N N . ALA A 1 109 ? 0.647 5.975 -0.757 1.00 98.12 109 ALA A N 1
ATOM 847 C CA . ALA A 1 109 ? -0.417 6.983 -0.707 1.00 98.12 109 ALA A CA 1
ATOM 848 C C . ALA A 1 109 ? 0.107 8.434 -0.787 1.00 98.12 109 ALA A C 1
ATOM 850 O O . ALA A 1 109 ? -0.483 9.278 -1.464 1.00 98.12 109 ALA A O 1
ATOM 851 N N . ILE A 1 110 ? 1.245 8.731 -0.145 1.00 98.00 110 ILE A N 1
ATOM 852 C CA . ILE A 1 110 ? 1.913 10.037 -0.264 1.00 98.00 110 ILE A CA 1
ATOM 853 C C . ILE A 1 110 ? 2.318 10.300 -1.717 1.00 98.00 110 ILE A C 1
ATOM 855 O O . ILE A 1 110 ? 2.070 11.393 -2.227 1.00 98.00 110 ILE A O 1
ATOM 859 N N . LYS A 1 111 ? 2.929 9.322 -2.395 1.00 97.62 111 LYS A N 1
ATOM 860 C CA . LYS A 1 111 ? 3.377 9.490 -3.781 1.00 97.62 111 LYS A CA 1
ATOM 861 C C . LYS A 1 111 ? 2.217 9.581 -4.774 1.00 97.62 111 LYS A C 1
ATOM 863 O O . LYS A 1 111 ? 2.340 10.317 -5.749 1.00 97.62 111 LYS A O 1
ATOM 868 N N . GLU A 1 112 ? 1.127 8.866 -4.526 1.00 96.50 112 GLU A N 1
ATOM 869 C CA . GLU A 1 112 ? -0.025 8.768 -5.429 1.00 96.50 112 GLU A CA 1
ATOM 870 C C . GLU A 1 112 ? -0.998 9.944 -5.307 1.00 96.50 112 GLU A C 1
ATOM 872 O O . GLU A 1 112 ? -1.622 10.358 -6.285 1.00 96.50 112 GLU A O 1
ATOM 877 N N . SER A 1 113 ? -1.128 10.530 -4.117 1.00 95.56 113 SER A N 1
ATOM 878 C CA . SER A 1 113 ? -2.150 11.558 -3.890 1.00 95.56 113 SER A CA 1
ATOM 879 C C . SER A 1 113 ? -1.714 12.730 -3.023 1.00 95.56 113 SER A C 1
ATOM 881 O O . SER A 1 113 ? -2.533 13.610 -2.771 1.00 95.56 113 SER A O 1
ATOM 883 N N . ARG A 1 114 ? -0.477 12.744 -2.501 1.00 95.31 114 ARG A N 1
ATOM 884 C CA . ARG A 1 114 ? -0.070 13.642 -1.399 1.00 95.31 114 ARG A CA 1
ATOM 885 C C . ARG A 1 114 ? -1.024 13.580 -0.202 1.00 95.31 114 ARG A C 1
ATOM 887 O O . ARG A 1 114 ? -1.119 14.538 0.557 1.00 95.31 114 ARG A O 1
ATOM 894 N N . LEU A 1 115 ? -1.729 12.454 -0.040 1.00 94.56 115 LEU A N 1
ATOM 895 C CA . LEU A 1 115 ? -2.803 12.267 0.940 1.00 94.56 115 LEU A CA 1
ATOM 896 C C . LEU A 1 115 ? -3.995 13.233 0.758 1.00 94.56 115 LEU A C 1
ATOM 898 O O . LEU A 1 115 ? -4.812 13.392 1.664 1.00 94.56 115 LEU A O 1
ATOM 902 N N . GLY A 1 116 ? -4.112 13.855 -0.417 1.00 91.19 116 GLY A N 1
ATOM 903 C CA . GLY A 1 116 ? -5.107 14.871 -0.751 1.00 91.19 116 GLY A CA 1
ATOM 904 C C . GLY A 1 116 ? -6.462 14.324 -1.202 1.00 91.19 116 GLY A C 1
ATOM 905 O O . GLY A 1 116 ? -7.304 15.105 -1.618 1.00 91.19 116 GLY A O 1
ATOM 906 N N . CYS A 1 117 ? -6.729 13.013 -1.113 1.00 89.62 117 CYS A N 1
ATOM 907 C CA . CYS A 1 117 ? -7.983 12.422 -1.615 1.00 89.62 117 CYS A CA 1
ATOM 908 C C . CYS A 1 117 ? -9.265 12.896 -0.899 1.00 89.62 117 CYS A C 1
ATOM 910 O O . CYS A 1 117 ? -10.370 12.638 -1.371 1.00 89.62 117 CYS A O 1
ATOM 912 N N . ARG A 1 118 ? -9.129 13.605 0.230 1.00 83.81 118 ARG A N 1
ATOM 913 C CA . ARG A 1 118 ? -10.238 14.261 0.947 1.00 83.81 118 ARG A CA 1
ATOM 914 C C . ARG A 1 118 ? -10.419 15.729 0.568 1.00 83.81 118 ARG A C 1
ATOM 916 O O . ARG A 1 118 ? -11.402 16.351 0.970 1.00 83.81 118 ARG A O 1
ATOM 923 N N . GLU A 1 119 ? -9.442 16.320 -0.111 1.00 83.50 119 GLU A N 1
ATOM 924 C CA . GLU A 1 119 ? -9.421 17.750 -0.374 1.00 83.50 119 GLU A CA 1
ATOM 925 C C . GLU A 1 119 ? -10.340 18.079 -1.545 1.00 83.50 119 GLU A C 1
ATOM 927 O O . GLU A 1 119 ? -10.130 17.634 -2.668 1.00 83.50 119 GLU A O 1
ATOM 932 N N . ALA A 1 120 ? -11.335 18.935 -1.314 1.00 76.62 120 ALA A N 1
ATOM 933 C CA . ALA A 1 120 ? -12.226 19.389 -2.382 1.00 76.62 120 ALA A CA 1
ATOM 934 C C . ALA A 1 120 ? -11.482 20.135 -3.510 1.00 76.62 120 ALA A C 1
ATOM 936 O O . ALA A 1 120 ? -11.969 20.197 -4.635 1.00 76.62 120 ALA A O 1
ATOM 937 N N . SER A 1 121 ? -10.310 20.709 -3.215 1.00 77.50 121 SER A N 1
ATOM 938 C CA . SER A 1 121 ? -9.416 21.342 -4.193 1.00 77.50 121 SER A CA 1
ATOM 939 C C . SER A 1 121 ? -8.606 20.349 -5.024 1.00 77.50 121 SER A C 1
ATOM 941 O O . SER A 1 121 ? -8.028 20.747 -6.034 1.00 77.50 121 SER A O 1
ATOM 943 N N . PHE A 1 122 ? -8.552 19.087 -4.604 1.00 71.69 122 PHE A N 1
ATOM 944 C CA . PHE A 1 122 ? -7.828 18.015 -5.273 1.00 71.69 122 PHE A CA 1
ATOM 945 C C . PHE A 1 122 ? -8.685 16.735 -5.279 1.00 71.69 122 PHE A C 1
ATOM 947 O O . PHE A 1 122 ? -8.296 15.728 -4.682 1.00 71.69 122 PHE A O 1
ATOM 954 N N . PRO A 1 123 ? -9.888 16.779 -5.896 1.00 70.94 123 PRO A N 1
ATOM 955 C CA . PRO A 1 123 ? -10.768 15.624 -5.923 1.00 70.94 123 PRO A CA 1
ATOM 956 C C . PRO A 1 123 ? -10.047 14.486 -6.635 1.00 70.94 123 PRO A C 1
ATOM 958 O O . PRO A 1 123 ? -9.556 14.643 -7.754 1.00 70.94 123 PRO A O 1
ATOM 961 N N . ASN A 1 124 ? -9.952 13.363 -5.940 1.00 82.69 124 ASN A N 1
ATOM 962 C CA . ASN A 1 124 ? -9.288 12.180 -6.435 1.00 82.69 124 ASN A CA 1
ATOM 963 C C . ASN A 1 124 ? -10.292 11.036 -6.445 1.00 82.69 124 ASN A C 1
ATOM 965 O O . ASN A 1 124 ? -10.496 10.357 -5.433 1.00 82.69 124 ASN A O 1
ATOM 969 N N . ASP A 1 125 ? -10.943 10.875 -7.593 1.00 89.62 125 ASP A N 1
ATOM 970 C CA . ASP A 1 125 ? -11.960 9.848 -7.786 1.00 89.62 125 ASP A CA 1
ATOM 971 C C . ASP A 1 125 ? -11.363 8.441 -7.629 1.00 89.62 125 ASP A C 1
ATOM 973 O O . ASP A 1 125 ? -12.083 7.544 -7.201 1.00 89.62 125 ASP A O 1
ATOM 977 N N . ASP A 1 126 ? -10.049 8.278 -7.814 1.00 93.75 126 ASP A N 1
ATOM 978 C CA . ASP A 1 126 ? -9.319 7.016 -7.633 1.00 93.75 126 ASP A CA 1
ATOM 979 C C . ASP A 1 126 ? -8.750 6.818 -6.212 1.00 93.75 126 ASP A C 1
ATOM 981 O O . ASP A 1 126 ? -8.012 5.867 -5.921 1.00 93.75 126 ASP A O 1
ATOM 985 N N . GLY A 1 127 ? -9.127 7.709 -5.288 1.00 94.81 127 GLY A N 1
ATOM 986 C CA . GLY A 1 127 ? -8.780 7.638 -3.873 1.00 94.81 127 GLY A CA 1
ATOM 987 C C . GLY A 1 127 ? -7.293 7.864 -3.591 1.00 94.81 127 GLY A C 1
ATOM 988 O O . GLY A 1 127 ? -6.467 8.091 -4.471 1.00 94.81 127 GLY A O 1
ATOM 989 N N . CYS A 1 128 ? -6.902 7.800 -2.317 1.00 95.81 128 CYS A N 1
ATOM 990 C CA . CYS A 1 128 ? -5.536 8.162 -1.907 1.00 95.81 128 CYS A CA 1
ATOM 991 C C . CYS A 1 128 ? -4.423 7.264 -2.473 1.00 95.81 128 CYS A C 1
ATOM 993 O O . CYS A 1 128 ? -3.255 7.655 -2.433 1.00 95.81 128 CYS A O 1
ATOM 995 N N . PHE A 1 129 ? -4.778 6.085 -2.978 1.00 97.56 129 PHE A N 1
ATOM 996 C CA . PHE A 1 129 ? -3.849 5.142 -3.589 1.00 97.56 129 PHE A CA 1
ATOM 997 C C . PHE A 1 129 ? -3.903 5.165 -5.124 1.00 97.56 129 PHE A C 1
ATOM 999 O O . PHE A 1 129 ? -3.114 4.447 -5.721 1.00 97.56 129 PHE A O 1
ATOM 1006 N N . GLN A 1 130 ? -4.768 5.964 -5.766 1.00 96.00 130 GLN A N 1
ATOM 1007 C CA . GLN A 1 130 ? -4.926 5.985 -7.234 1.00 96.00 130 GLN A CA 1
ATOM 1008 C C . GLN A 1 130 ? -5.208 4.587 -7.814 1.00 96.00 130 GLN A C 1
ATOM 1010 O O . GLN A 1 130 ? -4.579 4.149 -8.775 1.00 96.00 130 GLN A O 1
ATOM 1015 N N . ILE A 1 131 ? -6.114 3.835 -7.182 1.00 96.88 131 ILE A N 1
ATOM 1016 C CA . ILE A 1 131 ? -6.570 2.557 -7.743 1.00 96.88 131 ILE A CA 1
ATOM 1017 C C . ILE A 1 131 ? -7.679 2.909 -8.729 1.00 96.88 131 ILE A C 1
ATOM 1019 O O . ILE A 1 131 ? -8.777 3.239 -8.306 1.00 96.88 131 ILE A O 1
ATOM 1023 N N . GLU A 1 132 ? -7.391 2.847 -10.024 1.00 94.75 132 GLU A N 1
ATOM 1024 C CA . GLU A 1 132 ? -8.348 3.217 -11.070 1.00 94.75 132 GLU A CA 1
ATOM 1025 C C . GLU A 1 132 ? -9.534 2.236 -11.161 1.00 94.75 132 GLU A C 1
ATOM 1027 O O . GLU A 1 132 ? -9.342 1.012 -11.201 1.00 94.75 132 GLU A O 1
ATOM 1032 N N . ASP A 1 133 ? -10.758 2.768 -11.271 1.00 94.81 133 ASP A N 1
ATOM 1033 C CA . ASP A 1 133 ? -11.994 1.973 -11.402 1.00 94.81 133 ASP A CA 1
ATOM 1034 C C . ASP A 1 133 ? -11.947 1.054 -12.632 1.00 94.81 133 ASP A C 1
ATOM 1036 O O . ASP A 1 133 ? -12.069 -0.166 -12.535 1.00 94.81 133 ASP A O 1
ATOM 1040 N N . GLY A 1 134 ? -11.681 1.637 -13.805 1.00 91.75 134 GLY A N 1
ATOM 1041 C CA . GLY A 1 134 ? -11.765 0.955 -15.100 1.00 91.75 134 GLY A CA 1
ATOM 1042 C C . GLY A 1 134 ? -10.609 0.008 -15.430 1.00 91.75 134 GLY A C 1
ATOM 1043 O O . GLY A 1 134 ? -10.634 -0.615 -16.492 1.00 91.75 134 GLY A O 1
ATOM 1044 N N . THR A 1 135 ? -9.595 -0.094 -14.570 1.00 91.69 135 THR A N 1
ATOM 1045 C CA . THR A 1 135 ? -8.422 -0.946 -14.805 1.00 91.69 135 THR A CA 1
ATOM 1046 C C . THR A 1 135 ? -8.127 -1.810 -13.578 1.00 91.69 135 THR A C 1
ATOM 1048 O O . THR A 1 135 ? -8.534 -2.971 -13.530 1.00 91.69 135 THR A O 1
ATOM 1051 N N . ALA A 1 136 ? -7.464 -1.261 -12.562 1.00 94.62 136 ALA A N 1
ATOM 1052 C CA . ALA A 1 136 ? -7.009 -2.000 -11.392 1.00 94.62 136 ALA A CA 1
ATOM 1053 C C . ALA A 1 136 ? -8.177 -2.601 -10.597 1.00 94.62 136 ALA A C 1
ATOM 1055 O O . ALA A 1 136 ? -8.134 -3.780 -10.239 1.00 94.62 136 ALA A O 1
ATOM 1056 N N . TYR A 1 137 ? -9.243 -1.835 -10.358 1.00 96.31 137 TYR A N 1
ATOM 1057 C CA . TYR A 1 137 ? -10.382 -2.321 -9.581 1.00 96.31 137 TYR A CA 1
ATOM 1058 C C . TYR A 1 137 ? -11.183 -3.418 -10.299 1.00 96.31 137 TYR A C 1
ATOM 1060 O O . TYR A 1 137 ? -11.621 -4.384 -9.661 1.00 96.31 137 TYR A O 1
ATOM 1068 N N . LEU A 1 138 ? -11.317 -3.336 -11.629 1.00 95.44 138 LEU A N 1
ATOM 1069 C CA . LEU A 1 138 ? -11.909 -4.416 -12.428 1.00 95.44 138 LEU A CA 1
ATOM 1070 C C . LEU A 1 138 ? -11.128 -5.727 -12.277 1.00 95.44 138 LEU A C 1
ATOM 1072 O O . LEU A 1 138 ? -11.737 -6.785 -12.095 1.00 95.44 138 LEU A O 1
ATOM 1076 N N . GLU A 1 139 ? -9.793 -5.671 -12.296 1.00 95.31 139 GLU A N 1
ATOM 1077 C CA . GLU A 1 139 ? -8.959 -6.863 -12.102 1.00 95.31 139 GLU A CA 1
ATOM 1078 C C . GLU A 1 139 ? -9.096 -7.443 -10.691 1.00 95.31 139 GLU A C 1
ATOM 1080 O O . GLU A 1 139 ? -9.226 -8.660 -10.528 1.00 95.31 139 GLU A O 1
ATOM 1085 N N . LEU A 1 140 ? -9.161 -6.586 -9.667 1.00 96.56 140 LEU A N 1
ATOM 1086 C CA . LEU A 1 140 ? -9.411 -7.014 -8.287 1.00 96.56 140 LEU A CA 1
ATOM 1087 C C . LEU A 1 140 ? -10.775 -7.697 -8.140 1.00 96.56 140 LEU A C 1
ATOM 1089 O O . LEU A 1 140 ? -10.868 -8.759 -7.523 1.00 96.56 140 LEU A O 1
ATOM 1093 N N . THR A 1 141 ? -11.815 -7.144 -8.763 1.00 96.19 141 THR A N 1
ATOM 1094 C CA . THR A 1 141 ? -13.167 -7.725 -8.770 1.00 96.19 141 THR A CA 1
ATOM 1095 C C . THR A 1 141 ? -13.197 -9.083 -9.468 1.00 96.19 141 THR A C 1
ATOM 1097 O O . THR A 1 141 ? -13.877 -10.007 -9.020 1.00 96.19 141 THR A O 1
ATOM 1100 N N . LYS A 1 142 ? -12.424 -9.240 -10.546 1.00 95.00 142 LYS A N 1
ATOM 1101 C CA . LYS A 1 142 ? -12.322 -10.491 -11.302 1.00 95.00 142 LYS A CA 1
ATOM 1102 C C . LYS A 1 142 ? -11.581 -11.584 -10.528 1.00 95.00 142 LYS A C 1
ATOM 1104 O O . LYS A 1 142 ? -12.041 -12.723 -10.494 1.00 95.00 142 LYS A O 1
ATOM 1109 N N . LEU A 1 143 ? -10.438 -11.253 -9.927 1.00 94.81 143 LEU A N 1
ATOM 1110 C CA . LEU A 1 143 ? -9.566 -12.217 -9.243 1.00 94.81 143 LEU A CA 1
ATOM 1111 C C . LEU A 1 143 ? -10.039 -12.551 -7.827 1.00 94.81 143 LEU A C 1
ATOM 1113 O O . LEU A 1 143 ? -9.863 -13.673 -7.357 1.00 94.81 143 LEU A O 1
ATOM 1117 N N . PHE A 1 144 ? -10.657 -11.585 -7.152 1.00 95.75 144 PHE A N 1
ATOM 1118 C CA . PHE A 1 144 ? -11.049 -11.674 -5.751 1.00 95.75 144 PHE A CA 1
ATOM 1119 C C . PHE A 1 144 ? -12.533 -11.331 -5.589 1.00 95.75 144 PHE A C 1
ATOM 1121 O O . PHE A 1 144 ? -12.919 -10.561 -4.712 1.00 95.75 144 PHE A O 1
ATOM 1128 N N . SER A 1 145 ? -13.394 -11.928 -6.414 1.00 94.69 145 SER A N 1
ATOM 1129 C CA . SER A 1 145 ? -14.835 -11.622 -6.479 1.00 94.69 145 SER A CA 1
ATOM 1130 C C . SER A 1 145 ? -15.593 -11.820 -5.162 1.00 94.69 145 SER A C 1
ATOM 1132 O O . SER A 1 145 ? -16.648 -11.229 -4.940 1.00 94.69 145 SER A O 1
ATOM 1134 N N . ASN A 1 146 ? -15.081 -12.663 -4.263 1.00 93.50 146 ASN A N 1
ATOM 1135 C CA . ASN A 1 146 ? -15.655 -12.820 -2.927 1.00 93.50 146 ASN A CA 1
ATOM 1136 C C . ASN A 1 146 ? -15.350 -11.627 -2.012 1.00 93.50 146 ASN A C 1
ATOM 1138 O O . ASN A 1 146 ? -16.118 -11.368 -1.088 1.00 93.50 146 ASN A O 1
ATOM 1142 N N . ARG A 1 147 ? -14.254 -10.918 -2.290 1.00 95.25 147 ARG A N 1
ATOM 1143 C CA . ARG A 1 147 ? -13.722 -9.804 -1.510 1.00 95.25 147 ARG A CA 1
ATOM 1144 C C . ARG A 1 147 ? -14.229 -8.453 -2.012 1.00 95.25 147 ARG A C 1
ATOM 1146 O O . ARG A 1 147 ? -14.656 -7.628 -1.215 1.00 95.25 147 ARG A O 1
ATOM 1153 N N . PHE A 1 148 ? -14.220 -8.256 -3.326 1.00 96.69 148 PHE A N 1
ATOM 1154 C CA . PHE A 1 148 ? -14.603 -7.008 -3.986 1.00 96.69 148 PHE A CA 1
ATOM 1155 C C . PHE A 1 148 ? -16.008 -7.140 -4.579 1.00 96.69 148 PHE A C 1
ATOM 1157 O O . PHE A 1 148 ? -16.176 -7.413 -5.764 1.00 96.69 148 PHE A O 1
ATOM 1164 N N . LYS A 1 149 ? -17.024 -7.019 -3.715 1.00 95.38 149 LYS A N 1
ATOM 1165 C CA . LYS A 1 149 ? -18.449 -7.062 -4.106 1.00 95.38 149 LYS A CA 1
ATOM 1166 C C . LYS A 1 149 ? -19.126 -5.698 -4.083 1.00 95.38 149 LYS A C 1
ATOM 1168 O O . LYS A 1 149 ? -20.111 -5.500 -4.792 1.00 95.38 149 LYS A O 1
ATOM 1173 N N . ALA A 1 150 ? -18.659 -4.813 -3.208 1.00 95.69 150 ALA A N 1
ATOM 1174 C CA . ALA A 1 150 ? -19.174 -3.459 -3.114 1.00 95.69 150 ALA A CA 1
ATOM 1175 C C . ALA A 1 150 ? -18.765 -2.650 -4.359 1.00 95.69 150 ALA A C 1
ATOM 1177 O O . ALA A 1 150 ? -17.807 -3.022 -5.030 1.00 95.69 150 ALA A O 1
ATOM 1178 N N . PRO A 1 151 ? -19.472 -1.562 -4.695 1.00 95.44 151 PRO A N 1
ATOM 1179 C CA . PRO A 1 151 ? -19.047 -0.650 -5.748 1.00 95.44 151 PRO A CA 1
ATOM 1180 C C . PRO A 1 151 ? -17.702 0.024 -5.440 1.00 95.44 151 PRO A C 1
ATOM 1182 O O . PRO A 1 151 ? -17.345 0.253 -4.279 1.00 95.44 151 PRO A O 1
ATOM 1185 N N . PHE A 1 152 ? -17.006 0.446 -6.497 1.00 96.38 152 PHE A N 1
ATOM 1186 C CA . PHE A 1 152 ? -15.777 1.239 -6.421 1.00 96.38 152 PHE A CA 1
ATOM 1187 C C . PHE A 1 152 ? -15.912 2.473 -5.517 1.00 96.38 152 PHE A C 1
ATOM 1189 O O . PHE A 1 152 ? -15.063 2.735 -4.663 1.00 96.38 152 PHE A O 1
ATOM 1196 N N . THR A 1 153 ? -17.036 3.182 -5.645 1.00 94.50 153 THR A N 1
ATOM 1197 C CA . THR A 1 153 ? -17.354 4.395 -4.881 1.00 94.50 153 THR A CA 1
ATOM 1198 C C . THR A 1 153 ? -17.515 4.166 -3.380 1.00 94.50 153 THR A C 1
ATOM 1200 O O . THR A 1 153 ? -17.464 5.125 -2.625 1.00 94.50 153 THR A O 1
ATOM 1203 N N . GLU A 1 154 ? -17.725 2.921 -2.946 1.00 93.62 154 GLU A N 1
ATOM 1204 C CA . GLU A 1 154 ? -17.871 2.546 -1.532 1.00 93.62 154 GLU A CA 1
ATOM 1205 C C . GLU A 1 154 ? -16.605 1.880 -0.963 1.00 93.62 154 GLU A C 1
ATOM 1207 O O . GLU A 1 154 ? -16.531 1.612 0.237 1.00 93.62 154 GLU A O 1
ATOM 1212 N N . THR A 1 155 ? -15.616 1.594 -1.820 1.00 94.62 155 THR A N 1
ATOM 1213 C CA . THR A 1 155 ? -14.436 0.783 -1.472 1.00 94.62 155 THR A CA 1
ATOM 1214 C C . THR A 1 155 ? -13.114 1.525 -1.660 1.00 94.62 155 THR A C 1
ATOM 1216 O O . THR A 1 155 ? -12.181 1.308 -0.895 1.00 94.62 155 THR A O 1
ATOM 1219 N N . ILE A 1 156 ? -13.005 2.360 -2.694 1.00 95.25 156 ILE A N 1
ATOM 1220 C CA . ILE A 1 156 ? -11.738 2.976 -3.117 1.00 95.25 156 ILE A CA 1
ATOM 1221 C C . ILE A 1 156 ? -11.849 4.493 -3.199 1.00 95.25 156 ILE A C 1
ATOM 1223 O O . ILE A 1 156 ? -10.991 5.199 -2.672 1.00 95.25 156 ILE A O 1
ATOM 1227 N N . SER A 1 157 ? -12.883 4.975 -3.889 1.00 92.38 157 SER A N 1
ATOM 1228 C CA . SER A 1 157 ? -12.977 6.367 -4.331 1.00 92.38 157 SER A CA 1
ATOM 1229 C C . SER A 1 157 ? -12.942 7.374 -3.177 1.00 92.38 157 SER A C 1
ATOM 1231 O O . SER A 1 157 ? -13.398 7.087 -2.072 1.00 92.38 157 SER A O 1
ATOM 1233 N N . GLY A 1 158 ? -12.436 8.584 -3.420 1.00 88.31 158 GLY A N 1
ATOM 1234 C CA . GLY A 1 158 ? -12.483 9.680 -2.449 1.00 88.31 158 GLY A CA 1
ATOM 1235 C C . GLY A 1 158 ? -11.832 9.342 -1.100 1.00 88.31 158 GLY A C 1
ATOM 1236 O O . GLY A 1 158 ? -10.670 8.946 -1.034 1.00 88.31 158 GLY A O 1
ATOM 1237 N N . ASP A 1 159 ? -12.582 9.512 -0.005 1.00 90.25 159 ASP A N 1
ATOM 1238 C CA . ASP A 1 159 ? -12.090 9.344 1.375 1.00 90.25 159 ASP A CA 1
ATOM 1239 C C . ASP A 1 159 ? -12.074 7.877 1.857 1.00 90.25 159 ASP A C 1
ATOM 1241 O O . ASP A 1 159 ? -11.882 7.613 3.040 1.00 90.25 159 ASP A O 1
ATOM 1245 N N . HIS A 1 160 ? -12.261 6.885 0.986 1.00 95.69 160 HIS A N 1
ATOM 1246 C CA . HIS A 1 160 ? -12.227 5.465 1.364 1.00 95.69 160 HIS A CA 1
ATOM 1247 C C . HIS A 1 160 ? -10.793 4.933 1.594 1.00 95.69 160 HIS A C 1
ATOM 1249 O O . HIS A 1 160 ? -10.442 3.832 1.181 1.00 95.69 160 HIS A O 1
ATOM 1255 N N . PHE A 1 161 ? -9.944 5.706 2.283 1.00 97.69 161 PHE A N 1
ATOM 1256 C CA . PHE A 1 161 ? -8.530 5.396 2.513 1.00 97.69 161 PHE A CA 1
ATOM 1257 C C . PHE A 1 161 ? -8.314 4.018 3.137 1.00 97.69 161 PHE A C 1
ATOM 1259 O O . PHE A 1 161 ? -7.411 3.297 2.725 1.00 97.69 161 PHE A O 1
ATOM 1266 N N . GLU A 1 162 ? -9.118 3.641 4.135 1.00 98.56 162 GLU A N 1
ATOM 1267 C CA . GLU A 1 162 ? -8.892 2.408 4.886 1.00 98.56 162 GLU A CA 1
ATOM 1268 C C . GLU A 1 162 ? -9.119 1.164 4.028 1.00 98.56 162 GLU A C 1
ATOM 1270 O O . GLU A 1 162 ? -8.299 0.244 4.031 1.00 98.56 162 GLU A O 1
ATOM 1275 N N . SER A 1 163 ? -10.217 1.139 3.272 1.00 98.25 163 SER A N 1
ATOM 1276 C CA . SER A 1 163 ? -10.509 0.061 2.328 1.00 98.25 163 SER A CA 1
ATOM 1277 C C . SER A 1 163 ? -9.602 0.133 1.097 1.00 98.25 163 SER A C 1
ATOM 1279 O O . SER A 1 163 ? -9.161 -0.916 0.629 1.00 98.25 163 SER A O 1
ATOM 1281 N N . ALA A 1 164 ? -9.199 1.319 0.633 1.00 98.25 164 ALA A N 1
ATOM 1282 C CA . ALA A 1 164 ? -8.200 1.469 -0.426 1.00 98.25 164 ALA A CA 1
ATOM 1283 C C . ALA A 1 164 ? -6.818 0.920 -0.018 1.00 98.25 164 ALA A C 1
ATOM 1285 O O . ALA A 1 164 ? -6.195 0.198 -0.796 1.00 98.25 164 ALA A O 1
ATOM 1286 N N . ALA A 1 165 ? -6.370 1.162 1.220 1.00 98.69 165 ALA A N 1
ATOM 1287 C CA . ALA A 1 165 ? -5.119 0.616 1.751 1.00 98.69 165 ALA A CA 1
ATOM 1288 C C . ALA A 1 165 ? -5.139 -0.919 1.780 1.00 98.69 165 ALA A C 1
ATOM 1290 O O . ALA A 1 165 ? -4.169 -1.566 1.384 1.00 98.69 165 ALA A O 1
ATOM 1291 N N . LEU A 1 166 ? -6.261 -1.518 2.196 1.00 98.62 166 LEU A N 1
ATOM 1292 C CA . LEU A 1 166 ? -6.430 -2.971 2.137 1.00 98.62 166 LEU A CA 1
ATOM 1293 C C . LEU A 1 166 ? -6.553 -3.475 0.695 1.00 98.62 166 LEU A C 1
ATOM 1295 O O . LEU A 1 166 ? -6.054 -4.549 0.385 1.00 98.62 166 LEU A O 1
ATOM 1299 N N . SER A 1 167 ? -7.152 -2.708 -0.211 1.00 98.38 167 SER A N 1
ATOM 1300 C CA . SER A 1 167 ? -7.264 -3.074 -1.628 1.00 98.38 167 SER A CA 1
ATOM 1301 C C . SER A 1 167 ? -5.907 -3.082 -2.332 1.00 98.38 167 SER A C 1
ATOM 1303 O O . SER A 1 167 ? -5.626 -3.977 -3.132 1.00 98.38 167 SER A O 1
ATOM 1305 N N . MET A 1 168 ? -5.021 -2.158 -1.955 1.00 98.19 168 MET A N 1
ATOM 1306 C CA . MET A 1 168 ? -3.628 -2.131 -2.394 1.00 98.19 168 MET A CA 1
ATOM 1307 C C . MET A 1 168 ? -2.876 -3.415 -2.004 1.00 98.19 168 MET A C 1
ATOM 1309 O O . MET A 1 168 ? -2.046 -3.887 -2.785 1.00 98.19 168 MET A O 1
ATOM 1313 N N . VAL A 1 169 ? -3.211 -4.053 -0.870 1.00 98.38 169 VAL A N 1
ATOM 1314 C CA . VAL A 1 169 ? -2.671 -5.380 -0.512 1.00 98.38 169 VAL A CA 1
ATOM 1315 C C . VAL A 1 169 ? -2.993 -6.398 -1.602 1.00 98.38 169 VAL A C 1
ATOM 1317 O O . VAL A 1 169 ? -2.091 -7.054 -2.116 1.00 98.38 169 VAL A O 1
ATOM 1320 N N . TYR A 1 170 ? -4.262 -6.503 -2.004 1.00 98.06 170 TYR A N 1
ATOM 1321 C CA . TYR A 1 170 ? -4.691 -7.455 -3.033 1.00 98.06 170 TYR A CA 1
ATOM 1322 C C . TYR A 1 170 ? -4.070 -7.151 -4.395 1.00 98.06 170 TYR A C 1
ATOM 1324 O O . TYR A 1 170 ? -3.644 -8.075 -5.088 1.00 98.06 170 TYR A O 1
ATOM 1332 N N . TYR A 1 171 ? -3.944 -5.872 -4.757 1.00 97.56 171 TYR A N 1
ATOM 1333 C CA . TYR A 1 171 ? -3.263 -5.485 -5.993 1.00 97.56 171 TYR A CA 1
ATOM 1334 C C . TYR A 1 171 ? -1.774 -5.850 -5.956 1.00 97.56 171 TYR A C 1
ATOM 1336 O O . TYR A 1 171 ? -1.208 -6.322 -6.941 1.00 97.56 171 TYR A O 1
ATOM 1344 N N . THR A 1 172 ? -1.136 -5.708 -4.797 1.00 97.88 172 THR A N 1
ATOM 1345 C CA . THR A 1 172 ? 0.263 -6.094 -4.602 1.00 97.88 172 THR A CA 1
ATOM 1346 C C . THR A 1 172 ? 0.457 -7.606 -4.719 1.00 97.88 172 THR A C 1
ATOM 1348 O O . THR A 1 172 ? 1.404 -8.056 -5.363 1.00 97.88 172 THR A O 1
ATOM 1351 N N . LEU A 1 173 ? -0.461 -8.407 -4.169 1.00 96.44 173 LEU A N 1
ATOM 1352 C CA . LEU A 1 173 ? -0.436 -9.863 -4.343 1.00 96.44 173 LEU A CA 1
ATOM 1353 C C . LEU A 1 173 ? -0.655 -10.262 -5.804 1.00 96.44 173 LEU A C 1
ATOM 1355 O O . LEU A 1 173 ? 0.076 -11.102 -6.325 1.00 96.44 173 LEU A O 1
ATOM 1359 N N . PHE A 1 174 ? -1.602 -9.614 -6.488 1.00 95.69 174 PHE A N 1
ATOM 1360 C CA . PHE A 1 174 ? -1.795 -9.789 -7.926 1.00 95.69 174 PHE A CA 1
ATOM 1361 C C . PHE A 1 174 ? -0.513 -9.460 -8.708 1.00 95.69 174 PHE A C 1
ATOM 1363 O O . PHE A 1 174 ? -0.098 -10.241 -9.564 1.00 95.69 174 PHE A O 1
ATOM 1370 N N . SER A 1 175 ? 0.163 -8.364 -8.358 1.00 96.12 175 SER A N 1
ATOM 1371 C CA . SER A 1 175 ? 1.432 -7.952 -8.970 1.00 96.12 175 SER A CA 1
ATOM 1372 C C . SER A 1 175 ? 2.515 -9.020 -8.807 1.00 96.12 175 SER A C 1
ATOM 1374 O O . SER A 1 175 ? 3.150 -9.411 -9.785 1.00 96.12 175 SER A O 1
ATOM 1376 N N . MET A 1 176 ? 2.686 -9.540 -7.587 1.00 94.94 176 MET A N 1
ATOM 1377 C CA . MET A 1 176 ? 3.658 -10.596 -7.293 1.00 94.94 176 MET A CA 1
ATOM 1378 C C . MET A 1 176 ? 3.390 -11.869 -8.103 1.00 94.94 176 MET A C 1
ATOM 1380 O O . MET A 1 176 ? 4.323 -12.422 -8.685 1.00 94.94 176 MET A O 1
ATOM 1384 N N . SER A 1 177 ? 2.127 -12.288 -8.222 1.00 92.81 177 SER A N 1
ATOM 1385 C CA . SER A 1 177 ? 1.756 -13.424 -9.072 1.00 92.81 177 SER A CA 1
ATOM 1386 C C . SER A 1 177 ? 1.996 -13.155 -10.559 1.00 92.81 177 SER A C 1
ATOM 1388 O O . SER A 1 177 ? 2.455 -14.041 -11.277 1.00 92.81 177 SER A O 1
ATOM 1390 N N . MET A 1 178 ? 1.740 -11.936 -11.041 1.00 93.56 178 MET A N 1
ATOM 1391 C CA . MET A 1 178 ? 1.991 -11.564 -12.438 1.00 93.56 178 MET A CA 1
ATOM 1392 C C . MET A 1 178 ? 3.476 -11.547 -12.798 1.00 93.56 178 MET A C 1
ATOM 1394 O O . MET A 1 178 ? 3.823 -11.800 -13.950 1.00 93.56 178 MET A O 1
ATOM 1398 N N . PHE A 1 179 ? 4.377 -11.339 -11.836 1.00 94.38 179 PHE A N 1
ATOM 1399 C CA . PHE A 1 179 ? 5.818 -11.416 -12.090 1.00 94.38 179 PHE A CA 1
ATOM 1400 C C . PHE A 1 179 ? 6.303 -12.814 -12.501 1.00 94.38 179 PHE A C 1
ATOM 1402 O O . PHE A 1 179 ? 7.374 -12.918 -13.102 1.00 94.38 179 PHE A O 1
ATOM 1409 N N . HIS A 1 180 ? 5.491 -13.864 -12.325 1.00 90.44 180 HIS A N 1
ATOM 1410 C CA . HIS A 1 180 ? 5.749 -15.172 -12.939 1.00 90.44 180 HIS A CA 1
ATOM 1411 C C . HIS A 1 180 ? 5.738 -15.152 -14.482 1.00 90.44 180 HIS A C 1
ATOM 1413 O O . HIS A 1 180 ? 6.245 -16.072 -15.122 1.00 90.44 180 HIS A O 1
ATOM 1419 N N . LEU A 1 181 ? 5.244 -14.081 -15.119 1.00 88.69 181 LEU A N 1
ATOM 1420 C CA . LEU A 1 181 ? 5.451 -13.833 -16.553 1.00 88.69 181 LEU A CA 1
ATOM 1421 C C . LEU A 1 181 ? 6.918 -13.580 -16.926 1.00 88.69 181 LEU A C 1
ATOM 1423 O O . LEU A 1 181 ? 7.263 -13.582 -18.113 1.00 88.69 181 LEU A O 1
ATOM 1427 N N . HIS A 1 182 ? 7.768 -13.263 -15.950 1.00 89.81 182 HIS A N 1
ATOM 1428 C CA . HIS A 1 182 ? 9.101 -12.714 -16.184 1.00 89.81 182 HIS A CA 1
ATOM 1429 C C . HIS A 1 182 ? 10.217 -13.499 -15.491 1.00 89.81 182 HIS A C 1
ATOM 1431 O O . HIS A 1 182 ? 11.333 -13.516 -16.013 1.00 89.81 182 HIS A O 1
ATOM 1437 N N . ASP A 1 183 ? 9.925 -14.164 -14.372 1.00 89.56 183 ASP A N 1
ATOM 1438 C CA . ASP A 1 183 ? 10.842 -15.063 -13.665 1.00 89.56 183 ASP A CA 1
ATOM 1439 C C . ASP A 1 183 ? 10.063 -16.264 -13.104 1.00 89.56 183 ASP A C 1
ATOM 1441 O O . ASP A 1 183 ? 8.928 -16.117 -12.663 1.00 89.56 183 ASP A O 1
ATOM 1445 N N . GLU A 1 184 ? 10.650 -17.461 -13.111 1.00 85.50 184 GLU A N 1
ATOM 1446 C CA . GLU A 1 184 ? 9.995 -18.664 -12.570 1.00 85.50 184 GLU A CA 1
ATOM 1447 C C . GLU A 1 184 ? 9.787 -18.567 -11.052 1.00 85.50 184 GLU A C 1
ATOM 1449 O O . GLU A 1 184 ? 8.830 -19.132 -10.520 1.00 85.50 184 GLU A O 1
ATOM 1454 N N . ASN A 1 185 ? 10.654 -17.826 -10.353 1.00 88.38 185 ASN A N 1
ATOM 1455 C CA . ASN A 1 185 ? 10.579 -17.615 -8.915 1.00 88.38 185 ASN A CA 1
ATOM 1456 C C . ASN A 1 185 ? 10.881 -16.142 -8.556 1.00 88.38 185 ASN A C 1
ATOM 1458 O O . ASN A 1 185 ? 11.973 -15.820 -8.066 1.00 88.38 185 ASN A O 1
ATOM 1462 N N . PRO A 1 186 ? 9.909 -15.228 -8.755 1.00 91.56 186 PRO A N 1
ATOM 1463 C CA . PRO A 1 186 ? 10.086 -13.808 -8.463 1.00 91.56 186 PRO A CA 1
ATOM 1464 C C . PRO A 1 186 ? 10.363 -13.550 -6.973 1.00 91.56 186 PRO A C 1
ATOM 1466 O O . PRO A 1 186 ? 11.077 -12.608 -6.633 1.00 91.56 186 PRO A O 1
ATOM 1469 N N . TYR A 1 187 ? 9.875 -14.406 -6.071 1.00 89.81 187 TYR A N 1
ATOM 1470 C CA . TYR A 1 187 ? 10.164 -14.319 -4.636 1.00 89.81 187 TYR A CA 1
ATOM 1471 C C . TYR A 1 187 ? 11.649 -14.530 -4.351 1.00 89.81 187 TYR A C 1
ATOM 1473 O O . TYR A 1 187 ? 12.272 -13.712 -3.675 1.00 89.81 187 TYR A O 1
ATOM 1481 N N . GLN A 1 188 ? 12.249 -15.569 -4.937 1.00 91.06 188 GLN A N 1
ATOM 1482 C CA . GLN A 1 188 ? 13.681 -15.824 -4.810 1.00 91.06 188 GLN A CA 1
ATOM 1483 C C . GLN A 1 188 ? 14.520 -14.710 -5.446 1.00 91.06 188 GLN A C 1
ATOM 1485 O O . GLN A 1 188 ? 15.572 -14.365 -4.900 1.00 91.06 188 GLN A O 1
ATOM 1490 N N . PHE A 1 189 ? 14.065 -14.125 -6.563 1.00 94.50 189 PHE A N 1
ATOM 1491 C CA . PHE A 1 189 ? 14.706 -12.940 -7.143 1.00 94.50 189 PHE A CA 1
ATOM 1492 C C . PHE A 1 189 ? 14.831 -11.836 -6.088 1.00 94.50 189 PHE A C 1
ATOM 1494 O O . PHE A 1 189 ? 15.938 -11.370 -5.840 1.00 94.50 189 PHE A O 1
ATOM 1501 N N . PHE A 1 190 ? 13.739 -11.469 -5.410 1.00 95.12 190 PHE A N 1
ATOM 1502 C CA . PHE A 1 190 ? 13.774 -10.400 -4.408 1.00 95.12 190 PHE A CA 1
ATOM 1503 C C . PHE A 1 190 ? 14.516 -10.795 -3.131 1.00 95.12 190 PHE A C 1
ATOM 1505 O O . PHE A 1 190 ? 15.294 -9.993 -2.620 1.00 95.12 190 PHE A O 1
ATOM 1512 N N . ALA A 1 191 ? 14.336 -12.024 -2.643 1.00 91.94 191 ALA A N 1
ATOM 1513 C CA . ALA A 1 191 ? 15.000 -12.514 -1.435 1.00 91.94 191 ALA A CA 1
ATOM 1514 C C . ALA A 1 191 ? 16.533 -12.555 -1.569 1.00 91.94 191 ALA A C 1
ATOM 1516 O O . ALA A 1 191 ? 17.247 -12.403 -0.580 1.00 91.94 191 ALA A O 1
ATOM 1517 N N . SER A 1 192 ? 17.046 -12.752 -2.789 1.00 93.94 192 SER A N 1
ATOM 1518 C CA . SER A 1 192 ? 18.486 -12.763 -3.082 1.00 93.94 192 SER A CA 1
ATOM 1519 C C . SER A 1 192 ? 19.031 -11.433 -3.611 1.00 93.94 192 SER A C 1
ATOM 1521 O O . SER A 1 192 ? 20.239 -11.313 -3.833 1.00 93.94 192 SER A O 1
ATOM 1523 N N . HIS A 1 193 ? 18.171 -10.431 -3.807 1.00 96.19 193 HIS A N 1
ATOM 1524 C CA . HIS A 1 193 ? 18.572 -9.160 -4.387 1.00 96.19 193 HIS A CA 1
ATOM 1525 C C . HIS A 1 193 ? 19.394 -8.321 -3.385 1.00 96.19 193 HIS A C 1
ATOM 1527 O O . HIS A 1 193 ? 19.000 -8.193 -2.226 1.00 96.19 193 HIS A O 1
ATOM 1533 N N . PRO A 1 194 ? 20.517 -7.695 -3.796 1.00 95.12 194 PRO A N 1
ATOM 1534 C CA . PRO A 1 194 ? 21.372 -6.933 -2.876 1.00 95.12 194 PRO A CA 1
ATOM 1535 C C . PRO A 1 194 ? 20.744 -5.623 -2.376 1.00 95.12 194 PRO A C 1
ATOM 1537 O O . PRO A 1 194 ? 21.111 -5.132 -1.311 1.00 95.12 194 PRO A O 1
ATOM 1540 N N . ASP A 1 195 ? 19.830 -5.032 -3.149 1.00 94.94 195 ASP A N 1
ATOM 1541 C CA . ASP A 1 195 ? 19.041 -3.871 -2.719 1.00 94.94 195 ASP A CA 1
ATOM 1542 C C . ASP A 1 195 ? 17.798 -4.336 -1.933 1.00 94.94 195 ASP A C 1
ATOM 1544 O O . ASP A 1 195 ? 16.896 -4.909 -2.553 1.00 94.94 195 ASP A O 1
ATOM 1548 N N . PRO A 1 196 ? 17.698 -4.060 -0.616 1.00 91.94 196 PRO A N 1
ATOM 1549 C CA . PRO A 1 196 ? 16.544 -4.452 0.196 1.00 91.94 196 PRO A CA 1
ATOM 1550 C C . PRO A 1 196 ? 15.241 -3.745 -0.211 1.00 91.94 196 PRO A C 1
ATOM 1552 O O . PRO A 1 196 ? 14.164 -4.199 0.170 1.00 91.94 196 PRO A O 1
ATOM 1555 N N . ALA A 1 197 ? 15.314 -2.652 -0.981 1.00 95.69 197 ALA A N 1
ATOM 1556 C CA . ALA A 1 197 ? 14.151 -1.947 -1.515 1.00 95.69 197 ALA A CA 1
ATOM 1557 C C . ALA A 1 197 ? 13.724 -2.452 -2.905 1.00 95.69 197 ALA A C 1
ATOM 1559 O O . ALA A 1 197 ? 12.768 -1.925 -3.472 1.00 95.69 197 ALA A O 1
ATOM 1560 N N . ALA A 1 198 ? 14.394 -3.461 -3.478 1.00 97.44 198 ALA A N 1
ATOM 1561 C CA . ALA A 1 198 ? 14.106 -3.918 -4.838 1.00 97.44 198 ALA A CA 1
ATOM 1562 C C . ALA A 1 198 ? 12.658 -4.386 -5.025 1.00 97.44 198 ALA A C 1
ATOM 1564 O O . ALA A 1 198 ? 12.022 -3.983 -5.996 1.00 97.44 198 ALA A O 1
ATOM 1565 N N . GLN A 1 199 ? 12.111 -5.165 -4.083 1.00 97.19 199 GLN A N 1
ATOM 1566 C CA . GLN A 1 199 ? 10.711 -5.607 -4.142 1.00 97.19 199 GLN A CA 1
ATOM 1567 C C . GLN A 1 199 ? 9.756 -4.407 -4.175 1.00 97.19 199 GLN A C 1
ATOM 1569 O O . GLN A 1 199 ? 8.910 -4.312 -5.061 1.00 97.19 199 GLN A O 1
ATOM 1574 N N . GLN A 1 200 ? 9.953 -3.445 -3.269 1.00 97.38 200 GLN A N 1
ATOM 1575 C CA . GLN A 1 200 ? 9.153 -2.224 -3.207 1.00 97.38 200 GLN A CA 1
ATOM 1576 C C . GLN A 1 200 ? 9.265 -1.394 -4.489 1.00 97.38 200 GLN A C 1
ATOM 1578 O O . GLN A 1 200 ? 8.248 -0.959 -5.027 1.00 97.38 200 GLN A O 1
ATOM 1583 N N . LYS A 1 201 ? 10.477 -1.202 -5.017 1.00 98.31 201 LYS A N 1
ATOM 1584 C CA . LYS A 1 201 ? 10.713 -0.436 -6.247 1.00 98.31 201 LYS A CA 1
ATOM 1585 C C . LYS A 1 201 ? 10.037 -1.074 -7.462 1.00 98.31 201 LYS A C 1
ATOM 1587 O O . LYS A 1 201 ? 9.400 -0.366 -8.235 1.00 98.31 201 LYS A O 1
ATOM 1592 N N . VAL A 1 202 ? 10.157 -2.393 -7.635 1.00 98.06 202 VAL A N 1
ATOM 1593 C CA . VAL A 1 202 ? 9.559 -3.099 -8.783 1.00 98.06 202 VAL A CA 1
ATOM 1594 C C . VAL A 1 202 ? 8.036 -3.107 -8.693 1.00 98.06 202 VAL A C 1
ATOM 1596 O O . VAL A 1 202 ? 7.385 -2.787 -9.684 1.00 98.06 202 VAL A O 1
ATOM 1599 N N . ILE A 1 203 ? 7.467 -3.394 -7.516 1.00 97.88 203 ILE A N 1
ATOM 1600 C CA . ILE A 1 203 ? 6.013 -3.332 -7.301 1.00 97.88 203 ILE A CA 1
ATOM 1601 C C . ILE A 1 203 ? 5.499 -1.915 -7.553 1.00 97.88 203 ILE A C 1
ATOM 1603 O O . ILE A 1 203 ? 4.531 -1.757 -8.283 1.00 97.88 203 ILE A O 1
ATOM 1607 N N . SER A 1 204 ? 6.163 -0.886 -7.022 1.00 97.81 204 SER A N 1
ATOM 1608 C CA . SER A 1 204 ? 5.737 0.512 -7.196 1.00 97.81 204 SER A CA 1
ATOM 1609 C C . SER A 1 204 ? 5.800 0.959 -8.659 1.00 97.81 204 SER A C 1
ATOM 1611 O O . SER A 1 204 ? 4.861 1.563 -9.168 1.00 97.81 204 SER A O 1
ATOM 1613 N N . ALA A 1 205 ? 6.859 0.591 -9.384 1.00 97.19 205 ALA A N 1
ATOM 1614 C CA . ALA A 1 205 ? 6.939 0.879 -10.812 1.00 97.19 205 ALA A CA 1
ATOM 1615 C C . ALA A 1 205 ? 5.839 0.161 -11.607 1.00 97.19 205 ALA A C 1
ATOM 1617 O O . ALA A 1 205 ? 5.234 0.762 -12.491 1.00 97.19 205 ALA A O 1
ATOM 1618 N N . ALA A 1 206 ? 5.554 -1.103 -11.282 1.00 96.75 206 ALA A N 1
ATOM 1619 C CA . ALA A 1 206 ? 4.484 -1.873 -11.913 1.00 96.75 206 ALA A CA 1
ATOM 1620 C C . ALA A 1 206 ? 3.085 -1.351 -11.536 1.00 96.75 206 ALA A C 1
ATOM 1622 O O . ALA A 1 206 ? 2.170 -1.405 -12.352 1.00 96.75 206 ALA A O 1
ATOM 1623 N N . TYR A 1 207 ? 2.932 -0.798 -10.332 1.00 96.38 207 TYR A N 1
ATOM 1624 C CA . TYR A 1 207 ? 1.731 -0.103 -9.880 1.00 96.38 207 TYR A CA 1
ATOM 1625 C C . TYR A 1 207 ? 1.446 1.122 -10.755 1.00 96.38 207 TYR A C 1
ATOM 1627 O O . TYR A 1 207 ? 0.349 1.255 -11.281 1.00 96.38 207 TYR A O 1
ATOM 1635 N N . ASN A 1 208 ? 2.465 1.948 -11.012 1.00 95.75 208 ASN A N 1
ATOM 1636 C CA . ASN A 1 208 ? 2.335 3.147 -11.841 1.00 95.75 208 ASN A CA 1
ATOM 1637 C C . ASN A 1 208 ? 2.226 2.866 -13.351 1.00 95.75 208 ASN A C 1
ATOM 1639 O O . ASN A 1 208 ? 1.571 3.605 -14.080 1.00 95.75 208 ASN A O 1
ATOM 1643 N N . ARG A 1 209 ? 2.928 1.843 -13.851 1.00 95.25 209 ARG A N 1
ATOM 1644 C CA . ARG A 1 209 ? 3.071 1.573 -15.296 1.00 95.25 209 ARG A CA 1
ATOM 1645 C C . ARG A 1 209 ? 2.227 0.423 -15.818 1.00 95.25 209 ARG A C 1
ATOM 1647 O O . ARG A 1 209 ? 2.154 0.240 -17.033 1.00 95.25 209 ARG A O 1
ATOM 1654 N N . GLY A 1 210 ? 1.619 -0.339 -14.922 1.00 94.56 210 GLY A N 1
ATOM 1655 C CA . GLY A 1 210 ? 0.895 -1.560 -15.230 1.00 94.56 210 GLY A CA 1
ATOM 1656 C C . GLY A 1 210 ? 1.785 -2.807 -15.253 1.00 94.56 210 GLY A C 1
ATOM 1657 O O . GLY A 1 210 ? 2.987 -2.773 -15.528 1.00 94.56 210 GLY A O 1
ATOM 1658 N N . LEU A 1 211 ? 1.144 -3.951 -15.011 1.00 93.44 211 LEU A N 1
ATOM 1659 C CA . LEU A 1 211 ? 1.782 -5.270 -14.894 1.00 93.44 211 LEU A CA 1
ATOM 1660 C C . LEU A 1 211 ? 2.258 -5.859 -16.230 1.00 93.44 211 LEU A C 1
ATOM 1662 O O . LEU A 1 211 ? 2.977 -6.852 -16.246 1.00 93.44 211 LEU A O 1
ATOM 1666 N N . TRP A 1 212 ? 1.886 -5.237 -17.350 1.00 91.50 212 TRP A N 1
ATOM 1667 C CA . TRP A 1 212 ? 2.311 -5.623 -18.701 1.00 91.50 212 TRP A CA 1
ATOM 1668 C C . TRP A 1 212 ? 3.450 -4.758 -19.242 1.00 91.50 212 TRP A C 1
ATOM 1670 O O . TRP A 1 212 ? 3.794 -4.840 -20.420 1.00 91.50 212 TRP A O 1
ATOM 1680 N N . TRP A 1 213 ? 4.037 -3.906 -18.403 1.00 93.75 213 TRP A N 1
ATOM 1681 C CA . TRP A 1 213 ? 5.106 -3.023 -18.831 1.00 93.75 213 TRP A CA 1
ATOM 1682 C C . TRP A 1 213 ? 6.358 -3.814 -19.243 1.00 93.75 213 TRP A C 1
ATOM 1684 O O . TRP A 1 213 ? 6.944 -4.557 -18.456 1.00 93.75 213 TRP A O 1
ATOM 1694 N N . GLU A 1 214 ? 6.812 -3.623 -20.485 1.00 90.50 214 GLU A N 1
ATOM 1695 C CA . GLU A 1 214 ? 7.909 -4.399 -21.087 1.00 90.50 214 GLU A CA 1
ATOM 1696 C C . GLU A 1 214 ? 9.238 -4.313 -20.317 1.00 90.50 214 GLU A C 1
ATOM 1698 O O . GLU A 1 214 ? 10.060 -5.231 -20.387 1.00 90.50 214 GLU A O 1
ATOM 1703 N N . ALA A 1 215 ? 9.456 -3.245 -19.543 1.00 94.12 215 ALA A N 1
ATOM 1704 C CA . ALA A 1 215 ? 10.655 -3.117 -18.720 1.00 94.12 215 ALA A CA 1
ATOM 1705 C C . ALA A 1 215 ? 10.723 -4.166 -17.597 1.00 94.12 215 ALA A C 1
ATOM 1707 O O . ALA A 1 215 ? 11.826 -4.540 -17.200 1.00 94.12 215 ALA A O 1
ATOM 1708 N N . LEU A 1 216 ? 9.589 -4.714 -17.137 1.00 95.31 216 LEU A N 1
ATOM 1709 C CA . LEU A 1 216 ? 9.574 -5.762 -16.111 1.00 95.31 216 LEU A CA 1
ATOM 1710 C C . LEU A 1 216 ? 10.352 -7.004 -16.571 1.00 95.31 216 LEU A C 1
ATOM 1712 O O . LEU A 1 216 ? 11.155 -7.543 -15.813 1.00 95.31 216 LEU A O 1
ATOM 1716 N N . LYS A 1 217 ? 10.249 -7.388 -17.852 1.00 93.19 217 LYS A N 1
ATOM 1717 C CA . LYS A 1 217 ? 11.061 -8.479 -18.426 1.00 93.19 217 LYS A CA 1
ATOM 1718 C C . LYS A 1 217 ? 12.561 -8.215 -18.279 1.00 93.19 217 LYS A C 1
ATOM 1720 O O . LYS A 1 217 ? 13.318 -9.135 -17.976 1.00 93.19 217 LYS A O 1
ATOM 1725 N N . LYS A 1 218 ? 13.002 -6.972 -18.500 1.00 94.06 218 LYS A N 1
ATOM 1726 C CA . LYS A 1 218 ? 14.416 -6.584 -18.361 1.00 94.06 218 LYS A CA 1
ATOM 1727 C C . LYS A 1 218 ? 14.858 -6.592 -16.906 1.00 94.06 218 LYS A C 1
ATOM 1729 O O . LYS A 1 218 ? 15.941 -7.084 -16.624 1.00 94.06 218 LYS A O 1
ATOM 1734 N N . VAL A 1 219 ? 14.020 -6.113 -15.986 1.00 96.69 219 VAL A N 1
ATOM 1735 C CA . VAL A 1 219 ? 14.306 -6.125 -14.541 1.00 96.69 219 VAL A CA 1
ATOM 1736 C C . VAL A 1 219 ? 14.684 -7.530 -14.080 1.00 96.69 219 VAL A C 1
ATOM 1738 O O . VAL A 1 219 ? 15.777 -7.728 -13.548 1.00 96.69 219 VAL A O 1
ATOM 1741 N N . PHE A 1 220 ? 13.830 -8.514 -14.365 1.00 94.88 220 PHE A N 1
ATOM 1742 C CA . PHE A 1 220 ? 14.061 -9.889 -13.930 1.00 94.88 220 PHE A CA 1
ATOM 1743 C C . PHE A 1 220 ? 15.210 -10.582 -14.677 1.00 94.88 220 PHE A C 1
ATOM 1745 O O . PHE A 1 220 ? 15.853 -11.463 -14.116 1.00 94.88 220 PHE A O 1
ATOM 1752 N N . ARG A 1 221 ? 15.538 -10.180 -15.912 1.00 93.00 221 ARG A N 1
ATOM 1753 C CA . ARG A 1 221 ? 16.642 -10.785 -16.686 1.00 93.00 221 ARG A CA 1
ATOM 1754 C C . ARG A 1 221 ? 18.011 -10.169 -16.407 1.00 93.00 221 ARG A C 1
ATOM 1756 O O . ARG A 1 221 ? 19.000 -10.893 -16.353 1.00 93.00 221 ARG A O 1
ATOM 1763 N N . GLU A 1 222 ? 18.075 -8.851 -16.259 1.00 94.69 222 GLU A N 1
ATOM 1764 C CA . GLU A 1 222 ? 19.318 -8.074 -16.340 1.00 94.69 222 GLU A CA 1
ATOM 1765 C C . GLU A 1 222 ? 19.672 -7.365 -15.024 1.00 94.69 222 GLU A C 1
ATOM 1767 O O . GLU A 1 222 ? 20.837 -7.042 -14.797 1.00 94.69 222 GLU A O 1
ATOM 1772 N N . CYS A 1 223 ? 18.707 -7.154 -14.122 1.00 95.50 223 CYS A N 1
ATOM 1773 C CA . CYS A 1 223 ? 18.918 -6.438 -12.861 1.00 95.50 223 CYS A CA 1
ATOM 1774 C C . CYS A 1 223 ? 18.897 -7.345 -11.622 1.00 95.50 223 CYS A C 1
ATOM 1776 O O . CYS A 1 223 ? 18.477 -6.910 -10.563 1.00 95.50 223 CYS A O 1
ATOM 1778 N N . LYS A 1 224 ? 19.388 -8.591 -11.705 1.00 92.94 224 LYS A N 1
ATOM 1779 C CA . LYS A 1 224 ? 19.452 -9.500 -10.535 1.00 92.94 224 LYS A CA 1
ATOM 1780 C C . LYS A 1 224 ? 20.428 -9.042 -9.438 1.00 92.94 224 LYS A C 1
ATOM 1782 O O . LYS A 1 224 ? 20.288 -9.435 -8.287 1.00 92.94 224 LYS A O 1
ATOM 1787 N N . SER A 1 225 ? 21.446 -8.257 -9.795 1.00 92.31 225 SER A N 1
ATOM 1788 C CA . SER A 1 225 ? 22.565 -7.902 -8.906 1.00 92.31 225 SER A CA 1
ATOM 1789 C C . SER A 1 225 ? 22.903 -6.407 -8.902 1.00 92.31 225 SER A C 1
ATOM 1791 O O . SER A 1 225 ? 24.021 -6.024 -8.558 1.00 92.31 225 SER A O 1
ATOM 1793 N N . GLN A 1 226 ? 21.979 -5.553 -9.338 1.00 94.56 226 GLN A N 1
ATOM 1794 C CA . GLN A 1 226 ? 22.162 -4.100 -9.396 1.00 94.56 226 GLN A CA 1
ATOM 1795 C C . GLN A 1 226 ? 20.843 -3.387 -9.103 1.00 94.56 226 GLN A C 1
ATOM 1797 O O . GLN A 1 226 ? 19.804 -4.027 -9.058 1.00 94.56 226 GLN A O 1
ATOM 1802 N N . ASP A 1 227 ? 20.863 -2.065 -8.933 1.00 96.19 227 ASP A N 1
ATOM 1803 C CA . ASP A 1 227 ? 19.626 -1.297 -8.755 1.00 96.19 227 ASP A CA 1
ATOM 1804 C C . ASP A 1 227 ? 18.631 -1.573 -9.898 1.00 96.19 227 ASP A C 1
ATOM 1806 O O . ASP A 1 227 ? 18.929 -1.316 -11.068 1.00 96.19 227 ASP A O 1
ATOM 1810 N N . VAL A 1 228 ? 17.450 -2.086 -9.541 1.00 97.56 228 VAL A N 1
ATOM 1811 C CA . VAL A 1 228 ? 16.367 -2.455 -10.464 1.00 97.56 228 VAL A CA 1
ATOM 1812 C C . VAL A 1 228 ? 15.906 -1.289 -11.334 1.00 97.56 228 VAL A C 1
ATOM 1814 O O . VAL A 1 228 ? 15.507 -1.501 -12.479 1.00 97.56 228 VAL A O 1
ATOM 1817 N N . THR A 1 229 ? 16.038 -0.050 -10.848 1.00 96.94 229 THR A N 1
ATOM 1818 C CA . THR A 1 229 ? 15.659 1.151 -11.605 1.00 96.94 229 THR A CA 1
ATOM 1819 C C . THR A 1 229 ? 16.539 1.382 -12.833 1.00 96.94 229 THR A C 1
ATOM 1821 O O . THR A 1 229 ? 16.102 2.018 -13.789 1.00 96.94 229 THR A O 1
ATOM 1824 N N . LYS A 1 230 ? 17.740 0.787 -12.895 1.00 95.62 230 LYS A N 1
ATOM 1825 C CA . LYS A 1 230 ? 18.567 0.801 -14.113 1.00 95.62 230 LYS A CA 1
ATOM 1826 C C . LYS A 1 230 ? 17.929 0.036 -15.272 1.00 95.62 230 LYS A C 1
ATOM 1828 O O . LYS A 1 230 ? 18.252 0.315 -16.423 1.00 95.62 230 LYS A O 1
ATOM 1833 N N . CYS A 1 231 ? 17.027 -0.904 -14.983 1.00 96.75 231 CYS A N 1
ATOM 1834 C CA . CYS A 1 231 ? 16.282 -1.656 -15.992 1.00 96.75 231 CYS A CA 1
ATOM 1835 C C . CYS A 1 231 ? 14.939 -1.009 -16.363 1.00 96.75 231 CYS A C 1
ATOM 1837 O O . CYS A 1 231 ? 14.246 -1.522 -17.242 1.00 96.75 231 CYS A O 1
ATOM 1839 N N . PHE A 1 232 ? 14.571 0.122 -15.749 1.00 96.50 232 PHE A N 1
ATOM 1840 C CA . PHE A 1 232 ? 13.347 0.867 -16.057 1.00 96.50 232 PHE A CA 1
ATOM 1841 C C . PHE A 1 232 ? 13.533 1.683 -17.338 1.00 96.50 232 PHE A C 1
ATOM 1843 O O . PHE A 1 232 ? 13.639 2.906 -17.320 1.00 96.50 232 PHE A O 1
ATOM 1850 N N . VAL A 1 233 ? 13.637 0.977 -18.464 1.00 93.00 233 VAL A N 1
ATOM 1851 C CA . VAL A 1 233 ? 14.017 1.532 -19.765 1.00 93.00 233 VAL A CA 1
ATOM 1852 C C . VAL A 1 233 ? 13.006 1.123 -20.827 1.00 93.00 233 VAL A C 1
ATOM 1854 O O . VAL A 1 233 ? 12.820 -0.068 -21.101 1.00 93.00 233 VAL A O 1
ATOM 1857 N N . GLU A 1 234 ? 12.447 2.116 -21.510 1.00 87.56 234 GLU A N 1
ATOM 1858 C CA . GLU A 1 234 ? 11.505 1.956 -22.617 1.00 87.56 234 GLU A CA 1
ATOM 1859 C C . GLU A 1 234 ? 12.140 2.500 -23.902 1.00 87.56 234 GLU A C 1
ATOM 1861 O O . GLU A 1 234 ? 12.672 3.606 -23.926 1.00 87.56 234 GLU A O 1
ATOM 1866 N N . ASN A 1 235 ? 12.171 1.692 -24.968 1.00 86.88 235 ASN A N 1
ATOM 1867 C CA . ASN A 1 235 ? 12.800 2.048 -26.253 1.00 86.88 235 ASN A CA 1
ATOM 1868 C C . ASN A 1 235 ? 14.257 2.557 -26.158 1.00 86.88 235 ASN A C 1
ATOM 1870 O O . ASN A 1 235 ? 14.701 3.353 -26.978 1.00 86.88 235 ASN A O 1
ATOM 1874 N N . GLY A 1 236 ? 15.014 2.073 -25.168 1.00 86.50 236 GLY A N 1
ATOM 1875 C CA . GLY A 1 236 ? 16.414 2.458 -24.949 1.00 86.50 236 GLY A CA 1
ATOM 1876 C C . GLY A 1 236 ? 16.606 3.727 -24.113 1.00 86.50 236 GLY A C 1
ATOM 1877 O O . GLY A 1 236 ? 17.746 4.071 -23.813 1.00 86.50 236 GLY A O 1
ATOM 1878 N N . THR A 1 237 ? 15.521 4.372 -23.681 1.00 89.38 237 THR A N 1
ATOM 1879 C CA . THR A 1 237 ? 15.550 5.590 -22.862 1.00 89.38 237 THR A CA 1
ATOM 1880 C C . THR A 1 237 ? 15.079 5.295 -21.432 1.00 89.38 237 THR A C 1
ATOM 1882 O O . THR A 1 237 ? 14.129 4.523 -21.256 1.00 89.38 237 THR A O 1
ATOM 1885 N N . PRO A 1 238 ? 15.713 5.879 -20.394 1.00 92.44 238 PRO A N 1
ATOM 1886 C CA . PRO A 1 238 ? 15.222 5.792 -19.023 1.00 92.44 238 PRO A CA 1
ATOM 1887 C C . PRO A 1 238 ? 13.769 6.254 -18.905 1.00 92.44 238 PRO A C 1
ATOM 1889 O O . PRO A 1 238 ? 13.380 7.296 -19.430 1.00 92.44 238 PRO A O 1
ATOM 1892 N N . HIS A 1 239 ? 12.965 5.483 -18.186 1.00 95.19 239 HIS A N 1
ATOM 1893 C CA . HIS A 1 239 ? 11.566 5.788 -17.967 1.00 95.19 239 HIS A CA 1
ATOM 1894 C C . HIS A 1 239 ? 11.399 6.671 -16.721 1.00 95.19 239 HIS A C 1
ATOM 1896 O O . HIS A 1 239 ? 11.082 6.181 -15.634 1.00 95.19 239 HIS A O 1
ATOM 1902 N N . HIS A 1 240 ? 11.633 7.978 -16.881 1.00 94.19 240 HIS A N 1
ATOM 1903 C CA . HIS A 1 240 ? 11.750 8.950 -15.783 1.00 94.19 240 HIS A CA 1
ATOM 1904 C C . HIS A 1 240 ? 10.622 8.876 -14.749 1.00 94.19 240 HIS A C 1
ATOM 1906 O O . HIS A 1 240 ? 10.911 8.803 -13.561 1.00 94.19 240 HIS A O 1
ATOM 1912 N N . ILE A 1 241 ? 9.360 8.782 -15.182 1.00 94.12 241 ILE A N 1
ATOM 1913 C CA . ILE A 1 241 ? 8.209 8.706 -14.265 1.00 94.12 241 ILE A CA 1
ATOM 1914 C C . ILE A 1 241 ? 8.272 7.449 -13.387 1.00 94.12 241 ILE A C 1
ATOM 1916 O O . ILE A 1 241 ? 8.036 7.529 -12.191 1.00 94.12 241 ILE A O 1
ATOM 1920 N N . ALA A 1 242 ? 8.632 6.294 -13.954 1.00 96.12 242 ALA A N 1
ATOM 1921 C CA . ALA A 1 242 ? 8.663 5.032 -13.205 1.00 96.12 242 ALA A CA 1
ATOM 1922 C C . ALA A 1 242 ? 9.860 4.975 -12.248 1.00 96.12 242 ALA A C 1
ATOM 1924 O O . ALA A 1 242 ? 9.763 4.442 -11.145 1.00 96.12 242 ALA A O 1
ATOM 1925 N N . ILE A 1 243 ? 10.991 5.543 -12.680 1.00 97.00 243 ILE A N 1
ATOM 1926 C CA . ILE A 1 243 ? 12.195 5.690 -11.861 1.00 97.00 243 ILE A CA 1
ATOM 1927 C C . ILE A 1 243 ? 11.907 6.606 -10.672 1.00 97.00 243 ILE A C 1
ATOM 1929 O O . ILE A 1 243 ? 12.169 6.219 -9.536 1.00 97.00 243 ILE A O 1
ATOM 1933 N N . ASP A 1 244 ? 11.351 7.790 -10.928 1.00 96.94 244 ASP A N 1
ATOM 1934 C CA . ASP A 1 244 ? 10.980 8.757 -9.896 1.00 96.94 244 ASP A CA 1
ATOM 1935 C C . ASP A 1 244 ? 9.934 8.171 -8.946 1.00 96.94 244 ASP A C 1
ATOM 1937 O O . ASP A 1 244 ? 10.105 8.235 -7.735 1.00 96.94 244 ASP A O 1
ATOM 1941 N N . HIS A 1 245 ? 8.903 7.512 -9.475 1.00 97.50 245 HIS A N 1
ATOM 1942 C CA . HIS A 1 245 ? 7.857 6.869 -8.683 1.00 97.50 245 HIS A CA 1
ATOM 1943 C C . HIS A 1 245 ? 8.403 5.828 -7.702 1.00 97.50 245 HIS A C 1
ATOM 1945 O O . HIS A 1 245 ? 8.198 5.945 -6.491 1.00 97.50 245 HIS A O 1
ATOM 1951 N N . ALA A 1 246 ? 9.185 4.872 -8.203 1.00 98.06 246 ALA A N 1
ATOM 1952 C CA . ALA A 1 246 ? 9.778 3.824 -7.384 1.00 98.06 246 ALA A CA 1
ATOM 1953 C C . ALA A 1 246 ? 10.798 4.356 -6.367 1.00 98.06 246 ALA A C 1
ATOM 1955 O O . ALA A 1 246 ? 10.793 3.929 -5.209 1.00 98.06 246 ALA A O 1
ATOM 1956 N N . ASN A 1 247 ? 11.670 5.282 -6.781 1.00 98.06 247 ASN A N 1
ATOM 1957 C CA . ASN A 1 247 ? 12.677 5.857 -5.890 1.00 98.06 247 ASN A CA 1
ATOM 1958 C C . ASN A 1 247 ? 12.041 6.746 -4.823 1.00 98.06 247 ASN A C 1
ATOM 1960 O O . ASN A 1 247 ? 12.404 6.616 -3.660 1.00 98.06 247 ASN A O 1
ATOM 1964 N N . ALA A 1 248 ? 11.055 7.571 -5.180 1.00 98.44 248 ALA A N 1
ATOM 1965 C CA . ALA A 1 248 ? 10.321 8.403 -4.234 1.00 98.44 248 ALA A CA 1
ATOM 1966 C C . ALA A 1 248 ? 9.691 7.560 -3.124 1.00 98.44 248 ALA A C 1
ATOM 1968 O O . ALA A 1 248 ? 9.920 7.828 -1.950 1.00 98.44 248 ALA A O 1
ATOM 1969 N N . ILE A 1 249 ? 8.966 6.493 -3.471 1.00 98.62 249 ILE A N 1
ATOM 1970 C CA . ILE A 1 249 ? 8.327 5.619 -2.477 1.00 98.62 249 ILE A CA 1
ATOM 1971 C C . ILE A 1 249 ? 9.366 4.961 -1.556 1.00 98.62 249 ILE A C 1
ATOM 1973 O O . ILE A 1 249 ? 9.179 4.940 -0.335 1.00 98.62 249 ILE A O 1
ATOM 1977 N N . ALA A 1 250 ? 10.480 4.468 -2.108 1.00 98.31 250 ALA A N 1
ATOM 1978 C CA . ALA A 1 250 ? 11.563 3.886 -1.315 1.00 98.31 250 ALA A CA 1
ATOM 1979 C C . ALA A 1 250 ? 12.243 4.927 -0.397 1.00 98.31 250 ALA A C 1
ATOM 1981 O O . ALA A 1 250 ? 12.511 4.648 0.777 1.00 98.31 250 ALA A O 1
ATOM 1982 N N . ASP A 1 251 ? 12.480 6.139 -0.898 1.00 98.56 251 ASP A N 1
ATOM 1983 C CA . ASP A 1 251 ? 13.103 7.241 -0.163 1.00 98.56 251 ASP A CA 1
ATOM 1984 C C . ASP A 1 251 ? 12.196 7.772 0.953 1.00 98.56 251 ASP A C 1
ATOM 1986 O O . ASP A 1 251 ? 12.653 7.939 2.088 1.00 98.56 251 ASP A O 1
ATOM 1990 N N . TYR A 1 252 ? 10.899 7.953 0.679 1.00 98.56 252 TYR A N 1
ATOM 1991 C CA . TYR A 1 252 ? 9.897 8.330 1.681 1.00 98.56 252 TYR A CA 1
ATOM 1992 C C . TYR A 1 252 ? 9.847 7.282 2.789 1.00 98.56 252 TYR A C 1
ATOM 1994 O O . TYR A 1 252 ? 9.961 7.623 3.965 1.00 98.56 252 TYR A O 1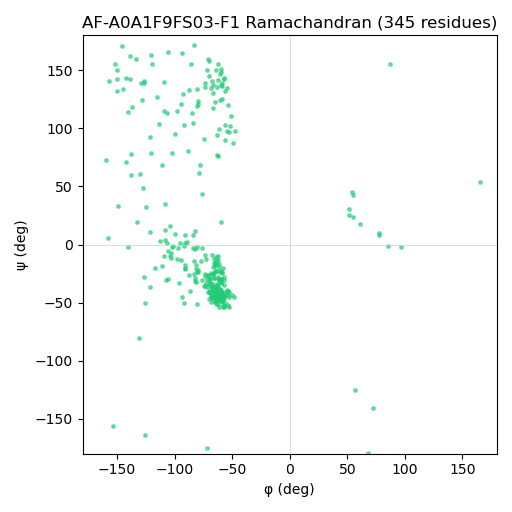
ATOM 2002 N N . THR A 1 253 ? 9.804 5.998 2.423 1.00 98.44 253 THR A N 1
ATOM 2003 C CA . THR A 1 253 ? 9.803 4.882 3.380 1.00 98.44 253 THR A CA 1
ATOM 2004 C C . THR A 1 253 ? 11.040 4.931 4.270 1.00 98.44 253 THR A C 1
ATOM 2006 O O . THR A 1 253 ? 10.950 4.831 5.495 1.00 98.44 253 THR A O 1
ATOM 2009 N N . LYS A 1 254 ? 12.217 5.134 3.670 1.00 97.56 254 LYS A N 1
ATOM 2010 C CA . LYS A 1 254 ? 13.489 5.255 4.388 1.00 97.56 254 LYS A CA 1
ATOM 2011 C C . LYS A 1 254 ? 13.525 6.472 5.313 1.00 97.56 254 LYS A C 1
ATOM 2013 O O . LYS A 1 254 ? 14.090 6.364 6.400 1.00 97.56 254 LYS A O 1
ATOM 2018 N N . GLY A 1 255 ? 12.968 7.608 4.897 1.00 97.94 255 GLY A N 1
ATOM 2019 C CA . GLY A 1 255 ? 12.836 8.810 5.722 1.00 97.94 255 GLY A CA 1
ATOM 2020 C C . GLY A 1 255 ? 11.904 8.584 6.913 1.00 97.94 255 GLY A C 1
ATOM 2021 O O . GLY A 1 255 ? 12.293 8.818 8.056 1.00 97.94 255 GLY A O 1
ATOM 2022 N N . LEU A 1 256 ? 10.715 8.035 6.658 1.00 98.25 256 LEU A N 1
ATOM 2023 C CA . LEU A 1 256 ? 9.689 7.751 7.666 1.00 98.25 256 LEU A CA 1
ATOM 2024 C C . LEU A 1 256 ? 10.175 6.718 8.695 1.00 98.25 256 LEU A C 1
ATOM 2026 O O . LEU A 1 256 ? 9.926 6.847 9.887 1.00 98.25 256 LEU A O 1
ATOM 2030 N N . ASN A 1 257 ? 10.973 5.737 8.274 1.00 96.56 257 ASN A N 1
ATOM 2031 C CA . ASN A 1 257 ? 11.563 4.752 9.185 1.00 96.56 257 ASN A CA 1
ATOM 2032 C C . ASN A 1 257 ? 12.612 5.328 10.160 1.00 96.56 257 ASN A C 1
ATOM 2034 O O . ASN A 1 257 ? 13.078 4.596 11.035 1.00 96.56 257 ASN A O 1
ATOM 2038 N N . LYS A 1 258 ? 13.038 6.589 9.998 1.00 96.31 258 LYS A N 1
ATOM 2039 C CA . LYS A 1 258 ? 14.053 7.242 10.847 1.00 96.31 258 LYS A CA 1
ATOM 2040 C C . LYS A 1 258 ? 13.474 8.224 11.862 1.00 96.31 258 LYS A C 1
ATOM 2042 O O . LYS A 1 258 ? 14.217 8.689 12.724 1.00 96.31 258 LYS A O 1
ATOM 2047 N N . VAL A 1 259 ? 12.199 8.579 11.741 1.00 95.94 259 VAL A N 1
ATOM 2048 C CA . VAL A 1 259 ? 11.546 9.547 12.631 1.00 95.94 259 VAL A CA 1
ATOM 2049 C C . VAL A 1 259 ? 10.852 8.833 13.797 1.00 95.94 259 VAL A C 1
ATOM 2051 O O . VAL A 1 259 ? 10.679 7.613 13.747 1.00 95.94 259 VAL A O 1
ATOM 2054 N N . PRO A 1 260 ? 10.464 9.553 14.868 1.00 96.50 260 PRO A N 1
ATOM 2055 C CA . PRO A 1 260 ? 9.741 8.951 15.978 1.00 96.50 260 PRO A CA 1
ATOM 2056 C C . PRO A 1 260 ? 8.445 8.275 15.530 1.00 96.50 260 PRO A C 1
ATOM 2058 O O . PRO A 1 260 ? 7.716 8.789 14.676 1.00 96.50 260 PRO A O 1
ATOM 2061 N N . SER A 1 261 ? 8.144 7.154 16.171 1.00 96.00 261 SER A N 1
ATOM 2062 C CA . SER A 1 261 ? 6.911 6.400 15.994 1.00 96.00 261 SER A CA 1
ATOM 2063 C C . SER A 1 261 ? 5.681 7.223 16.393 1.00 96.00 261 SER A C 1
ATOM 2065 O O . SER A 1 261 ? 5.702 7.960 17.380 1.00 96.00 261 SER A O 1
ATOM 2067 N N . PHE A 1 262 ? 4.599 7.083 15.636 1.00 97.19 262 PHE A N 1
ATOM 2068 C CA . PHE A 1 262 ? 3.289 7.640 15.941 1.00 97.19 262 PHE A CA 1
ATOM 2069 C C . PHE A 1 262 ? 2.709 6.968 17.179 1.00 97.19 262 PHE A C 1
ATOM 2071 O O . PHE A 1 262 ? 2.707 5.744 17.268 1.00 97.19 262 PHE A O 1
ATOM 2078 N N . GLU A 1 263 ? 2.233 7.765 18.130 1.00 95.81 263 GLU A N 1
ATOM 2079 C CA . GLU A 1 263 ? 1.488 7.290 19.291 1.00 95.81 263 GLU A CA 1
ATOM 2080 C C . GLU A 1 263 ? 0.166 8.039 19.375 1.00 95.81 263 GLU A C 1
ATOM 2082 O O . GLU A 1 263 ? 0.109 9.255 19.172 1.00 95.81 263 GLU A O 1
ATOM 2087 N N . ALA A 1 264 ? -0.887 7.300 19.698 1.00 97.31 264 ALA A N 1
ATOM 2088 C CA . ALA A 1 264 ? -2.208 7.835 19.953 1.00 97.31 264 ALA A CA 1
ATOM 2089 C C . ALA A 1 264 ? -2.958 6.921 20.918 1.00 97.31 264 ALA A C 1
ATOM 2091 O O . ALA A 1 264 ? -2.707 5.719 21.001 1.00 97.31 264 ALA A O 1
ATOM 2092 N N . THR A 1 265 ? -3.922 7.505 21.616 1.00 97.88 265 THR A N 1
ATOM 2093 C CA . THR A 1 265 ? -4.889 6.753 22.404 1.00 97.88 265 THR A CA 1
ATOM 2094 C C . THR A 1 265 ? -5.974 6.206 21.481 1.00 97.88 265 THR A C 1
ATOM 2096 O O . THR A 1 265 ? -6.636 6.977 20.791 1.00 97.88 265 THR A O 1
ATOM 2099 N N . ILE A 1 266 ? -6.166 4.890 21.487 1.00 97.62 266 ILE A N 1
ATOM 2100 C CA . ILE A 1 266 ? -7.242 4.198 20.777 1.00 97.62 266 ILE A CA 1
ATOM 2101 C C . ILE A 1 266 ? -8.424 4.027 21.731 1.00 97.62 266 ILE A C 1
ATOM 2103 O O . ILE A 1 266 ? -8.278 3.513 22.845 1.00 97.62 266 ILE A O 1
ATOM 2107 N N . THR A 1 267 ? -9.608 4.416 21.272 1.00 97.44 267 THR A N 1
ATOM 2108 C CA . THR A 1 267 ? -10.888 4.151 21.931 1.00 97.44 267 THR A CA 1
ATOM 2109 C C . THR A 1 267 ? -11.668 3.058 21.203 1.00 97.44 267 THR A C 1
ATOM 2111 O O . THR A 1 267 ? -11.389 2.720 20.051 1.00 97.44 267 THR A O 1
ATOM 2114 N N . MET A 1 268 ? -12.703 2.522 21.854 1.00 96.69 268 MET A N 1
ATOM 2115 C CA . MET A 1 268 ? -13.636 1.591 21.211 1.00 96.69 268 MET A CA 1
ATOM 2116 C C . MET A 1 268 ? -14.236 2.171 19.925 1.00 96.69 268 MET A C 1
ATOM 2118 O O . MET A 1 268 ? -14.375 1.470 18.926 1.00 96.69 268 MET A O 1
ATOM 2122 N N . ASN A 1 269 ? -14.586 3.460 19.956 1.00 97.19 269 ASN A N 1
ATOM 2123 C CA . ASN A 1 269 ? -15.202 4.134 18.822 1.00 97.19 269 ASN A CA 1
ATOM 2124 C C . ASN A 1 269 ? -14.257 4.166 17.617 1.00 97.19 269 ASN A C 1
ATOM 2126 O O . ASN A 1 269 ? -14.711 4.005 16.494 1.00 97.19 269 ASN A O 1
ATOM 2130 N N . ASP A 1 270 ? -12.948 4.301 17.839 1.00 98.12 270 ASP A N 1
ATOM 2131 C CA . ASP A 1 270 ? -11.962 4.293 16.756 1.00 98.12 270 ASP A CA 1
ATOM 2132 C C . ASP A 1 270 ? -11.892 2.932 16.056 1.00 98.12 270 ASP A C 1
ATOM 2134 O O . ASP A 1 270 ? -11.852 2.884 14.829 1.00 98.12 270 ASP A O 1
ATOM 2138 N N . LEU A 1 271 ? -11.948 1.824 16.809 1.00 98.25 271 LEU A N 1
ATOM 2139 C CA . LEU A 1 271 ? -11.984 0.476 16.224 1.00 98.25 271 LEU A CA 1
ATOM 2140 C C . LEU A 1 271 ? -13.307 0.188 15.502 1.00 98.25 271 LEU A C 1
ATOM 2142 O O . LEU A 1 271 ? -13.299 -0.420 14.434 1.00 98.25 271 LEU A O 1
ATOM 2146 N N . MET A 1 272 ? -14.435 0.642 16.054 1.00 98.25 272 MET A N 1
ATOM 2147 C CA . MET A 1 272 ? -15.745 0.494 15.410 1.00 98.25 272 MET A CA 1
ATOM 2148 C C . MET A 1 272 ? -15.837 1.316 14.121 1.00 98.25 272 MET A C 1
ATOM 2150 O O . MET A 1 272 ? -16.222 0.778 13.086 1.00 98.25 272 MET A O 1
ATOM 2154 N N . ASN A 1 273 ? -15.391 2.576 14.151 1.00 98.25 273 ASN A N 1
ATOM 2155 C CA . ASN A 1 273 ? -15.298 3.414 12.956 1.00 98.25 273 ASN A CA 1
ATOM 2156 C C . ASN A 1 273 ? -14.367 2.779 11.925 1.00 98.25 273 ASN A C 1
ATOM 2158 O O . ASN A 1 273 ? -14.691 2.747 10.744 1.00 98.25 273 ASN A O 1
ATOM 2162 N N . TYR A 1 274 ? -13.224 2.244 12.359 1.00 98.69 274 TYR A N 1
ATOM 2163 C CA . TYR A 1 274 ? -12.318 1.530 11.470 1.00 98.69 274 TYR A CA 1
ATOM 2164 C C . TYR A 1 274 ? -13.008 0.337 10.793 1.00 98.69 274 TYR A C 1
ATOM 2166 O O . TYR A 1 274 ? -12.928 0.195 9.573 1.00 98.69 274 TYR A O 1
ATOM 2174 N N . TRP A 1 275 ? -13.728 -0.485 11.561 1.00 98.44 275 TRP A N 1
ATOM 2175 C CA . TRP A 1 275 ? -14.487 -1.613 11.025 1.00 98.44 275 TRP A CA 1
ATOM 2176 C C . TRP A 1 275 ? -15.528 -1.178 9.996 1.00 98.44 275 TRP A C 1
ATOM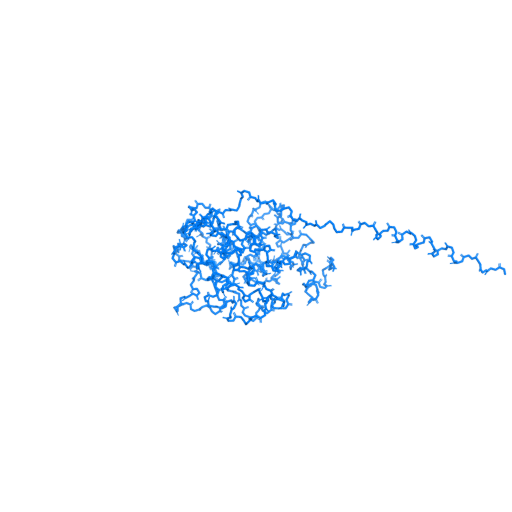 2178 O O . TRP A 1 275 ? -15.575 -1.745 8.904 1.00 98.44 275 TRP A O 1
ATOM 2188 N N . ASP A 1 276 ? -16.292 -0.124 10.282 1.00 98.00 276 ASP A N 1
ATOM 2189 C CA . ASP A 1 276 ? -17.275 0.421 9.345 1.00 98.00 276 ASP A CA 1
ATOM 2190 C C . ASP A 1 276 ? -16.656 0.838 8.003 1.00 98.00 276 ASP A C 1
ATOM 2192 O O . ASP A 1 276 ? -17.316 0.725 6.969 1.00 98.00 276 ASP A O 1
ATOM 2196 N N . ARG A 1 277 ? -15.384 1.258 7.995 1.00 97.75 277 ARG A N 1
ATOM 2197 C CA . ARG A 1 277 ? -14.656 1.662 6.779 1.00 97.75 277 ARG A CA 1
ATOM 2198 C C . ARG A 1 277 ? -14.117 0.496 5.957 1.00 97.75 277 ARG A C 1
ATOM 2200 O O . ARG A 1 277 ? -13.869 0.674 4.762 1.00 97.75 277 ARG A O 1
ATOM 2207 N N . ILE A 1 278 ? -13.939 -0.680 6.561 1.00 97.88 278 ILE A N 1
ATOM 2208 C CA . ILE A 1 278 ? -13.365 -1.851 5.880 1.00 97.88 278 ILE A CA 1
ATOM 2209 C C . ILE A 1 278 ? -14.361 -2.986 5.651 1.00 97.88 278 ILE A C 1
ATOM 2211 O O . ILE A 1 278 ? -14.106 -3.830 4.798 1.00 97.88 278 ILE A O 1
ATOM 2215 N N . LYS A 1 279 ? -15.498 -3.027 6.358 1.00 96.38 279 LYS A N 1
ATOM 2216 C CA . LYS A 1 279 ? -16.438 -4.163 6.312 1.00 96.38 279 LYS A CA 1
ATOM 2217 C C . LYS A 1 279 ? -17.015 -4.455 4.926 1.00 96.38 279 LYS A C 1
ATOM 2219 O O . LYS A 1 279 ? -17.386 -5.592 4.660 1.00 96.38 279 LYS A O 1
ATOM 2224 N N . ALA A 1 280 ? -17.030 -3.476 4.018 1.00 95.56 280 ALA A N 1
ATOM 2225 C CA . ALA A 1 280 ? -17.397 -3.684 2.614 1.00 95.56 280 ALA A CA 1
ATOM 2226 C C . ALA A 1 280 ? -16.476 -4.696 1.900 1.00 95.56 280 ALA A C 1
ATOM 2228 O O . ALA A 1 280 ? -16.924 -5.434 1.025 1.00 95.56 280 ALA A O 1
ATOM 2229 N N . LEU A 1 281 ? -15.211 -4.786 2.329 1.00 97.00 281 LEU A N 1
ATOM 2230 C CA . LEU A 1 281 ? -14.262 -5.813 1.905 1.00 97.00 281 LEU A CA 1
ATOM 2231 C C . LEU A 1 281 ? -14.432 -7.126 2.677 1.00 97.00 281 LEU A C 1
ATOM 2233 O O . LEU A 1 281 ? -13.744 -8.085 2.387 1.00 97.00 281 LEU A O 1
ATOM 2237 N N . TYR A 1 282 ? -15.297 -7.243 3.675 1.00 96.69 282 TYR A N 1
ATOM 2238 C CA . TYR A 1 282 ? -15.472 -8.486 4.436 1.00 96.69 282 TYR A CA 1
ATOM 2239 C C . TYR A 1 282 ? -16.957 -8.858 4.517 1.00 96.69 282 TYR A C 1
ATOM 2241 O O . TYR A 1 282 ? -17.513 -8.929 5.612 1.00 96.69 282 TYR A O 1
ATOM 2249 N N . PRO A 1 283 ? -17.618 -9.095 3.364 1.00 94.38 283 PRO A N 1
ATOM 2250 C CA . PRO A 1 283 ? -19.066 -9.315 3.301 1.00 94.38 283 PRO A CA 1
ATOM 2251 C C . PRO A 1 283 ? -19.530 -10.606 3.994 1.00 94.38 283 PRO A C 1
ATOM 2253 O O . PRO A 1 283 ? -20.727 -10.816 4.165 1.00 94.38 283 PRO A O 1
ATOM 2256 N N . ASP A 1 284 ? -18.598 -11.490 4.337 1.00 94.94 284 ASP A N 1
ATOM 2257 C CA . ASP A 1 284 ? -18.798 -12.772 5.001 1.00 94.94 284 ASP A CA 1
ATOM 2258 C C . ASP A 1 284 ? -18.362 -12.779 6.475 1.00 94.94 284 ASP A C 1
ATOM 2260 O O . ASP A 1 284 ? -18.473 -13.812 7.134 1.00 94.94 284 ASP A O 1
ATOM 2264 N N . ALA A 1 285 ? -17.875 -11.653 7.006 1.00 96.44 285 ALA A N 1
ATOM 2265 C CA . ALA A 1 285 ? -17.425 -11.583 8.389 1.00 96.44 285 ALA A CA 1
ATOM 2266 C C . ALA A 1 285 ? -18.576 -11.729 9.394 1.00 96.44 285 ALA A C 1
ATOM 2268 O O . ALA A 1 285 ? -19.650 -11.143 9.245 1.00 96.44 285 ALA A O 1
ATOM 2269 N N . ASP A 1 286 ? -18.298 -12.450 10.481 1.00 97.62 286 ASP A N 1
ATOM 2270 C CA . ASP A 1 286 ? -19.140 -12.475 11.675 1.00 97.62 286 ASP A CA 1
ATOM 2271 C C . ASP A 1 286 ? -18.960 -11.155 12.444 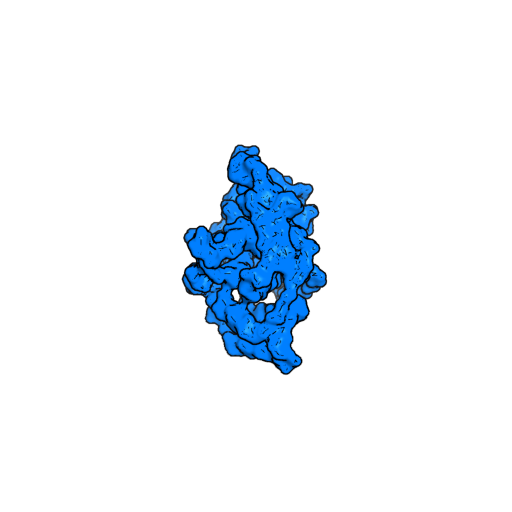1.00 97.62 286 ASP A C 1
ATOM 2273 O O . ASP A 1 286 ? -18.062 -10.994 13.274 1.00 97.62 286 ASP A O 1
ATOM 2277 N N . GLU A 1 287 ? -19.797 -10.168 12.121 1.00 96.81 287 GLU A N 1
ATOM 2278 C CA . GLU A 1 287 ? -19.762 -8.849 12.756 1.00 96.81 287 GLU A CA 1
ATOM 2279 C C . GLU A 1 287 ? -19.909 -8.914 14.294 1.00 96.81 287 GLU A C 1
ATOM 2281 O O . GLU A 1 287 ? -19.121 -8.256 14.982 1.00 96.81 287 GLU A O 1
ATOM 2286 N N . PRO A 1 288 ? -20.817 -9.724 14.880 1.00 97.88 288 PRO A N 1
ATOM 2287 C CA . PRO A 1 288 ? -20.820 -9.977 16.321 1.00 97.88 288 PRO A CA 1
ATOM 2288 C C . PRO A 1 288 ? -19.471 -10.446 16.886 1.00 97.88 288 PRO A C 1
ATOM 2290 O O . PRO A 1 288 ? -19.072 -9.974 17.955 1.00 97.88 288 PRO A O 1
ATOM 2293 N N . ALA A 1 289 ? -18.747 -11.330 16.193 1.00 98.25 289 ALA A N 1
ATOM 2294 C CA . ALA A 1 289 ? -17.419 -11.770 16.627 1.00 98.25 289 ALA A CA 1
ATOM 2295 C C . ALA A 1 289 ? -16.382 -10.633 16.582 1.00 98.25 289 ALA A C 1
ATOM 2297 O O . ALA A 1 289 ? -15.590 -10.494 17.518 1.00 98.25 289 ALA A O 1
ATOM 2298 N N . VAL A 1 290 ? -16.421 -9.777 15.554 1.00 98.12 290 VAL A N 1
ATOM 2299 C CA . VAL A 1 290 ? -15.563 -8.579 15.453 1.00 98.12 290 VAL A CA 1
ATOM 2300 C C . VAL A 1 290 ? -15.845 -7.603 16.598 1.00 98.12 290 VAL A C 1
ATOM 2302 O O . VAL A 1 290 ? -14.926 -7.162 17.292 1.00 98.12 290 VAL A O 1
ATOM 2305 N N . GLN A 1 291 ? -17.120 -7.316 16.864 1.00 97.50 291 GLN A N 1
ATOM 2306 C CA . GLN A 1 291 ? -17.525 -6.437 17.962 1.00 97.50 291 GLN A CA 1
ATOM 2307 C C . GLN A 1 291 ? -17.127 -7.011 19.329 1.00 97.50 291 GLN A C 1
ATOM 2309 O O . GLN A 1 291 ? -16.646 -6.281 20.199 1.00 97.50 291 GLN A O 1
ATOM 2314 N N . ALA A 1 292 ? -17.290 -8.324 19.524 1.00 97.94 292 ALA A N 1
ATOM 2315 C CA . ALA A 1 292 ? -16.868 -9.007 20.742 1.00 97.94 292 ALA A CA 1
ATOM 2316 C C . ALA A 1 292 ? -15.346 -8.949 20.929 1.00 97.94 292 ALA A C 1
ATOM 2318 O O . ALA A 1 292 ? -14.886 -8.679 22.039 1.00 97.94 292 ALA A O 1
ATOM 2319 N N . LEU A 1 293 ? -14.567 -9.143 19.858 1.00 98.00 293 LEU A N 1
ATOM 2320 C CA . LEU A 1 293 ? -13.115 -8.977 19.881 1.00 98.00 293 LEU A CA 1
ATOM 2321 C C . LEU A 1 293 ? -12.738 -7.575 20.360 1.00 98.00 293 LEU A C 1
ATOM 2323 O O . LEU A 1 293 ? -11.969 -7.454 21.313 1.00 98.00 293 LEU A O 1
ATOM 2327 N N . PHE A 1 294 ? -13.293 -6.528 19.744 1.00 97.56 294 PHE A N 1
ATOM 2328 C CA . PHE A 1 294 ? -12.988 -5.158 20.148 1.00 97.56 294 PHE A CA 1
ATOM 2329 C C . PHE A 1 294 ? -13.386 -4.915 21.597 1.00 97.56 294 PHE A C 1
ATOM 2331 O O . PHE A 1 294 ? -12.555 -4.453 22.369 1.00 97.56 294 PHE A O 1
ATOM 2338 N N . LYS A 1 295 ? -14.592 -5.320 22.016 1.00 96.69 295 LYS A N 1
ATOM 2339 C CA . LYS A 1 295 ? -15.039 -5.237 23.417 1.00 96.69 295 LYS A CA 1
ATOM 2340 C C . LYS A 1 295 ? -14.064 -5.879 24.395 1.00 96.69 295 LYS A C 1
ATOM 2342 O O . LYS A 1 295 ? -13.745 -5.273 25.416 1.00 96.69 295 LYS A O 1
ATOM 2347 N N . ASN A 1 296 ? -13.573 -7.068 24.071 1.00 96.62 296 ASN A N 1
ATOM 2348 C CA . ASN A 1 296 ? -12.637 -7.790 24.921 1.00 96.62 296 ASN A CA 1
ATOM 2349 C C . ASN A 1 296 ? -11.261 -7.113 24.984 1.00 96.62 296 ASN A C 1
ATOM 2351 O O . ASN A 1 296 ? -10.607 -7.198 26.015 1.00 96.62 296 ASN A O 1
ATOM 2355 N N . SER A 1 297 ? -10.834 -6.391 23.943 1.00 95.62 297 SER A N 1
ATOM 2356 C CA . SER A 1 297 ? -9.585 -5.615 23.978 1.00 95.62 297 SER A CA 1
ATOM 2357 C C . SER A 1 297 ? -9.606 -4.482 25.014 1.00 95.62 297 SER A C 1
ATOM 2359 O O . SER A 1 297 ? -8.548 -4.082 25.480 1.00 95.62 297 SER A O 1
ATOM 2361 N N . PHE A 1 298 ? -10.787 -3.997 25.420 1.00 95.62 298 PHE A N 1
ATOM 2362 C CA . PHE A 1 298 ? -10.963 -2.942 26.434 1.00 95.62 298 PHE A CA 1
ATOM 2363 C C . PHE A 1 298 ? -11.429 -3.479 27.802 1.00 95.62 298 PHE A C 1
ATOM 2365 O O . PHE A 1 298 ? -11.919 -2.717 28.635 1.00 95.62 298 PHE A O 1
ATOM 2372 N N . SER A 1 299 ? -11.324 -4.787 28.069 1.00 89.88 299 SER A N 1
ATOM 2373 C CA . SER A 1 299 ? -11.833 -5.360 29.328 1.00 89.88 299 SER A CA 1
ATOM 2374 C C . SER A 1 299 ? -11.079 -4.878 30.572 1.00 89.88 299 SER A C 1
ATOM 2376 O O . SER A 1 299 ? -11.660 -4.825 31.653 1.00 89.88 299 SER A O 1
ATOM 2378 N N . GLU A 1 300 ? -9.798 -4.536 30.420 1.00 85.06 300 GLU A N 1
ATOM 2379 C CA . GLU A 1 300 ? -8.910 -4.124 31.518 1.00 85.06 300 GLU A CA 1
ATOM 2380 C C . GLU A 1 300 ? -8.557 -2.628 31.488 1.00 85.06 300 GLU A C 1
ATOM 2382 O O . GLU A 1 300 ? -8.004 -2.103 32.453 1.00 85.06 300 GLU A O 1
ATOM 2387 N N . SER A 1 301 ? -8.895 -1.918 30.406 1.00 87.38 301 SER A N 1
ATOM 2388 C CA . SER A 1 301 ? -8.602 -0.494 30.241 1.00 87.38 301 SER A CA 1
ATOM 2389 C C . SER A 1 301 ? -9.655 0.196 29.378 1.00 87.38 301 SER A C 1
ATOM 2391 O O . SER A 1 301 ? -10.106 -0.347 28.375 1.00 87.38 301 SER A O 1
ATOM 2393 N N . ALA A 1 302 ? -10.003 1.437 29.731 1.00 85.44 302 ALA A N 1
ATOM 2394 C CA . ALA A 1 302 ? -10.902 2.277 28.935 1.00 85.44 302 ALA A CA 1
ATOM 2395 C C . ALA A 1 302 ? -10.250 2.810 27.644 1.00 85.44 302 ALA A C 1
ATOM 2397 O O . ALA A 1 302 ? -10.942 3.348 26.779 1.00 85.44 302 ALA A O 1
ATOM 2398 N N . SER A 1 303 ? -8.929 2.678 27.515 1.00 91.62 303 SER A N 1
ATOM 2399 C CA . SER A 1 303 ? -8.162 3.159 26.372 1.00 91.62 303 SER A CA 1
ATOM 2400 C C . SER A 1 303 ? -6.933 2.299 26.108 1.00 91.62 303 SER A C 1
ATOM 2402 O O . SER A 1 303 ? -6.334 1.777 27.049 1.00 91.62 303 SER A O 1
ATOM 2404 N N . LEU A 1 304 ? -6.527 2.214 24.847 1.00 95.31 304 LEU A N 1
ATOM 2405 C CA . LEU A 1 304 ? -5.389 1.412 24.402 1.00 95.31 304 LEU A CA 1
ATOM 2406 C C . LEU A 1 304 ? -4.331 2.306 23.744 1.00 95.31 304 LEU A C 1
ATOM 2408 O O . LEU A 1 304 ? -4.641 3.394 23.261 1.00 95.31 304 LEU A O 1
ATOM 2412 N N . SER A 1 305 ? -3.080 1.866 23.748 1.00 95.88 305 SER A N 1
ATOM 2413 C CA . SER A 1 305 ? -1.962 2.516 23.069 1.00 95.88 305 SER A CA 1
ATOM 2414 C C . SER A 1 305 ? -1.862 2.029 21.628 1.00 95.88 305 SER A C 1
ATOM 2416 O O . SER A 1 305 ? -1.877 0.826 21.356 1.00 95.88 305 SER A O 1
ATOM 2418 N N . PHE A 1 306 ? -1.705 2.966 20.694 1.00 95.81 306 PHE A N 1
ATOM 2419 C CA . PHE A 1 306 ? -1.473 2.631 19.294 1.00 95.81 306 PHE A CA 1
ATOM 2420 C C . PHE A 1 306 ? -0.205 1.794 19.110 1.00 95.81 306 PHE A C 1
ATOM 2422 O O . PHE A 1 306 ? -0.244 0.782 18.415 1.00 95.81 306 PHE A O 1
ATOM 2429 N N . GLN A 1 307 ? 0.905 2.170 19.749 1.00 92.50 307 GLN A N 1
ATOM 2430 C CA . GLN A 1 307 ? 2.164 1.437 19.605 1.00 92.50 307 GLN A CA 1
ATOM 2431 C C . GLN A 1 307 ? 2.162 0.080 20.299 1.00 92.50 307 GLN A C 1
ATOM 2433 O O . GLN A 1 307 ? 2.782 -0.854 19.791 1.00 92.50 307 GLN A O 1
ATOM 2438 N N . HIS A 1 308 ? 1.516 -0.032 21.461 1.00 92.12 308 HIS A N 1
ATOM 2439 C CA . HIS A 1 308 ? 1.659 -1.223 22.299 1.00 92.12 308 HIS A CA 1
ATOM 2440 C C . HIS A 1 308 ? 0.550 -2.257 22.101 1.00 92.12 308 HIS A C 1
ATOM 2442 O O . HIS A 1 308 ? 0.831 -3.452 22.178 1.00 92.12 308 HIS A O 1
ATOM 2448 N N . ASP A 1 309 ? -0.680 -1.827 21.811 1.00 94.81 309 ASP A N 1
ATOM 2449 C CA . ASP A 1 309 ? -1.841 -2.722 21.826 1.00 94.81 309 ASP A CA 1
ATOM 2450 C C . ASP A 1 309 ? -2.361 -3.063 20.423 1.00 94.81 309 ASP A C 1
ATOM 2452 O O . ASP A 1 309 ? -2.883 -4.162 20.207 1.00 94.81 309 ASP A O 1
ATOM 2456 N N . LEU A 1 310 ? -2.213 -2.156 19.446 1.00 95.44 310 LEU A N 1
ATOM 2457 C CA . LEU A 1 310 ? -2.878 -2.283 18.145 1.00 95.44 310 LEU A CA 1
ATOM 2458 C C . LEU A 1 310 ? -2.487 -3.551 17.375 1.00 95.44 310 LEU A C 1
ATOM 2460 O O . LEU A 1 310 ? -3.362 -4.214 16.822 1.00 95.44 310 LEU A O 1
ATOM 2464 N N . ASP A 1 311 ? -1.201 -3.908 17.352 1.00 93.00 311 ASP A N 1
ATOM 2465 C CA . ASP A 1 311 ? -0.709 -5.104 16.651 1.00 93.00 311 ASP A CA 1
ATOM 2466 C C . ASP A 1 311 ? -1.416 -6.384 17.130 1.00 93.00 311 ASP A C 1
ATOM 2468 O O . ASP A 1 311 ? -1.878 -7.209 16.334 1.00 93.00 311 ASP A O 1
ATOM 2472 N N . GLY A 1 312 ? -1.576 -6.517 18.451 1.00 93.06 312 GLY A N 1
ATOM 2473 C CA . GLY A 1 312 ? -2.257 -7.653 19.062 1.00 93.06 312 GLY A CA 1
ATOM 2474 C C . GLY A 1 312 ? -3.743 -7.705 18.710 1.00 93.06 312 GLY A C 1
ATOM 2475 O O . GLY A 1 312 ? -4.286 -8.792 18.495 1.00 93.06 312 GLY A O 1
ATOM 2476 N N . ILE A 1 313 ? -4.398 -6.545 18.617 1.00 95.69 313 ILE A N 1
ATOM 2477 C CA . ILE A 1 313 ? -5.805 -6.430 18.213 1.00 95.69 313 ILE A CA 1
ATOM 2478 C C . ILE A 1 313 ? -5.963 -6.808 16.741 1.00 95.69 313 ILE A C 1
ATOM 2480 O O . ILE A 1 313 ? -6.804 -7.645 16.415 1.00 95.69 313 ILE A O 1
ATOM 2484 N N . LEU A 1 314 ? -5.138 -6.234 15.861 1.00 97.25 314 LEU A N 1
ATOM 2485 C CA . LEU A 1 314 ? -5.199 -6.489 14.424 1.00 97.25 314 LEU A CA 1
ATOM 2486 C C . LEU A 1 314 ? -4.841 -7.934 14.087 1.00 97.25 314 LEU A C 1
ATOM 2488 O O . LEU A 1 314 ? -5.519 -8.528 13.259 1.00 97.25 314 LEU A O 1
ATOM 2492 N N . THR A 1 315 ? -3.872 -8.548 14.772 1.00 95.25 315 THR A N 1
ATOM 2493 C CA . THR A 1 315 ? -3.587 -9.981 14.592 1.00 95.25 315 THR A CA 1
ATOM 2494 C C . THR A 1 315 ? -4.829 -10.833 14.876 1.00 95.25 315 THR A C 1
ATOM 2496 O O . THR A 1 315 ? -5.162 -11.730 14.102 1.00 95.25 315 THR A O 1
ATOM 2499 N N . LYS A 1 316 ? -5.536 -10.558 15.980 1.00 96.88 316 LYS A N 1
ATOM 2500 C CA . LYS A 1 316 ? -6.762 -11.289 16.332 1.00 96.88 316 LYS A CA 1
ATOM 2501 C C . LYS A 1 316 ? -7.894 -11.003 15.347 1.00 96.88 316 LYS A C 1
ATOM 2503 O O . LYS A 1 316 ? -8.642 -11.919 15.029 1.00 96.88 316 LYS A O 1
ATOM 2508 N N . LEU A 1 317 ? -8.003 -9.765 14.859 1.00 97.62 317 LEU A N 1
ATOM 2509 C CA . LEU A 1 317 ? -8.980 -9.386 13.840 1.00 97.62 317 LEU A CA 1
ATOM 2510 C C . LEU A 1 317 ? -8.725 -10.160 12.543 1.00 97.62 317 LEU A C 1
ATOM 2512 O O . LEU A 1 317 ? -9.624 -10.824 12.046 1.00 97.62 317 LEU A O 1
ATOM 2516 N N . ILE A 1 318 ? -7.489 -10.156 12.043 1.00 96.69 318 ILE A N 1
ATOM 2517 C CA . ILE A 1 318 ? -7.086 -10.905 10.844 1.00 96.69 318 ILE A CA 1
ATOM 2518 C C . ILE A 1 318 ? -7.433 -12.393 10.984 1.00 96.69 318 ILE A C 1
ATOM 2520 O O . ILE A 1 318 ? -7.902 -12.994 10.025 1.00 96.69 318 ILE A O 1
ATOM 2524 N N . ALA A 1 319 ? -7.251 -12.976 12.172 1.00 95.38 319 ALA A N 1
ATOM 2525 C CA . ALA A 1 319 ? -7.532 -14.389 12.419 1.00 95.38 319 ALA A CA 1
ATOM 2526 C C . ALA A 1 319 ? -9.027 -14.764 12.376 1.00 95.38 319 ALA A C 1
ATOM 2528 O O . ALA A 1 319 ? -9.341 -15.928 12.138 1.00 95.38 319 ALA A O 1
ATOM 2529 N N . ILE A 1 320 ? -9.941 -13.818 12.626 1.00 96.50 320 ILE A N 1
ATOM 2530 C CA . ILE A 1 320 ? -11.397 -14.061 12.568 1.00 96.50 320 ILE A CA 1
ATOM 2531 C C . ILE A 1 320 ? -12.027 -13.625 11.242 1.00 96.50 320 ILE A C 1
ATOM 2533 O O . ILE A 1 320 ? -13.178 -13.957 10.970 1.00 96.50 320 ILE A O 1
ATOM 2537 N N . LEU A 1 321 ? -11.295 -12.866 10.427 1.00 95.88 321 LEU A N 1
ATOM 2538 C CA . LEU A 1 321 ? -11.718 -12.480 9.088 1.00 95.88 321 LEU A CA 1
ATOM 2539 C C . LEU A 1 321 ? -11.338 -13.566 8.080 1.00 95.88 321 LEU A C 1
ATOM 2541 O O . LEU A 1 321 ? -10.383 -14.318 8.274 1.00 95.88 321 LEU A O 1
ATOM 2545 N N . SER A 1 322 ? -12.058 -13.617 6.958 1.00 92.38 322 SER A N 1
ATOM 2546 C CA . SER A 1 322 ? -11.694 -14.515 5.862 1.00 92.38 322 SER A CA 1
ATOM 2547 C C . SER A 1 322 ? -10.257 -14.247 5.413 1.00 92.38 322 SER A C 1
ATOM 2549 O O . SER A 1 322 ? -9.905 -13.076 5.207 1.00 92.38 322 SER A O 1
ATOM 2551 N N . PRO A 1 323 ? -9.432 -15.294 5.251 1.00 91.94 323 PRO A N 1
ATOM 2552 C CA . PRO A 1 323 ? -8.004 -15.134 5.042 1.00 91.94 323 PRO A CA 1
ATOM 2553 C C . PRO A 1 323 ? -7.712 -14.401 3.733 1.00 91.94 323 PRO A C 1
ATOM 2555 O O . PRO A 1 323 ? -8.449 -14.490 2.747 1.00 91.94 323 PRO A O 1
ATOM 2558 N N . VAL A 1 324 ? -6.599 -13.673 3.718 1.00 92.56 324 VAL A N 1
ATOM 2559 C CA . VAL A 1 324 ? -6.002 -13.184 2.472 1.00 92.56 324 VAL A CA 1
ATOM 2560 C C . VAL A 1 324 ? -5.492 -14.395 1.684 1.00 92.56 324 VAL A C 1
ATOM 2562 O O . VAL A 1 324 ? -4.891 -15.279 2.297 1.00 92.56 324 VAL A O 1
ATOM 2565 N N . PRO A 1 325 ? -5.689 -14.474 0.359 1.00 93.62 325 PRO A N 1
ATOM 2566 C CA . PRO A 1 325 ? -5.213 -15.609 -0.424 1.00 93.62 325 PRO A CA 1
ATOM 2567 C C . PRO A 1 325 ? -3.688 -15.756 -0.338 1.00 93.62 325 PRO A C 1
ATOM 2569 O O . PRO A 1 325 ? -2.944 -14.782 -0.199 1.00 93.62 325 PRO A O 1
ATOM 2572 N N . THR A 1 326 ? -3.221 -16.994 -0.380 1.00 92.06 326 THR A N 1
ATOM 2573 C CA . THR A 1 326 ? -1.810 -17.360 -0.533 1.00 92.06 326 THR A CA 1
ATOM 2574 C C . THR A 1 326 ? -1.324 -17.046 -1.948 1.00 92.06 326 THR A C 1
ATOM 2576 O O . THR A 1 326 ? -2.119 -16.985 -2.885 1.00 92.06 326 THR A O 1
ATOM 2579 N N . HIS A 1 327 ? -0.009 -16.918 -2.141 1.00 88.38 327 HIS A N 1
ATOM 2580 C CA . HIS A 1 327 ? 0.576 -16.719 -3.477 1.00 88.38 327 HIS A CA 1
ATOM 2581 C C . HIS A 1 327 ? 0.146 -17.787 -4.476 1.00 88.38 327 HIS A C 1
ATOM 2583 O O . HIS A 1 327 ? -0.190 -17.473 -5.612 1.00 88.38 327 HIS A O 1
ATOM 2589 N N . THR A 1 328 ? 0.078 -19.044 -4.038 1.00 88.25 328 THR A N 1
ATOM 2590 C CA . THR A 1 328 ? -0.395 -20.157 -4.864 1.00 88.25 328 THR A CA 1
ATOM 2591 C C . THR A 1 328 ? -1.843 -19.961 -5.309 1.00 88.25 328 THR A C 1
ATOM 2593 O O . THR A 1 328 ? -2.157 -20.193 -6.475 1.00 88.25 328 THR A O 1
ATOM 2596 N N . GLU A 1 329 ? -2.733 -19.524 -4.416 1.00 92.69 329 GLU A N 1
ATOM 2597 C CA . GLU A 1 329 ? -4.135 -19.253 -4.758 1.00 92.69 329 GLU A CA 1
ATOM 2598 C C . GLU A 1 329 ? -4.266 -18.081 -5.732 1.00 92.69 329 GLU A C 1
ATOM 2600 O O . GLU A 1 329 ? -5.013 -18.184 -6.707 1.00 92.69 329 GLU A O 1
ATOM 2605 N N . VAL A 1 330 ? -3.504 -17.001 -5.523 1.00 92.06 330 VAL A N 1
ATOM 2606 C CA . VAL A 1 330 ? -3.502 -15.856 -6.444 1.00 92.06 330 VAL A CA 1
ATOM 2607 C C . VAL A 1 330 ? -2.959 -16.268 -7.813 1.00 92.06 330 VAL A C 1
ATOM 2609 O O . VAL A 1 330 ? -3.607 -16.011 -8.824 1.00 92.06 330 VAL A O 1
ATOM 2612 N N . THR A 1 331 ? -1.836 -16.986 -7.874 1.00 89.12 331 THR A N 1
ATOM 2613 C CA . THR A 1 331 ? -1.254 -17.468 -9.137 1.00 89.12 331 THR A CA 1
ATOM 2614 C C . THR A 1 331 ? -2.217 -18.400 -9.879 1.00 89.12 331 THR A C 1
ATOM 2616 O O . THR A 1 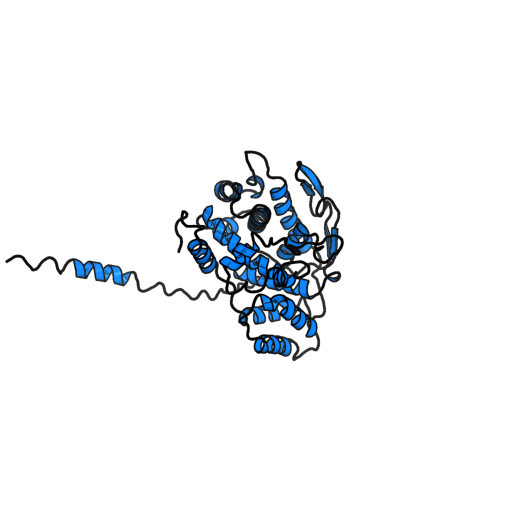331 ? -2.384 -18.262 -11.092 1.00 89.12 331 THR A O 1
ATOM 2619 N N . LYS A 1 332 ? -2.940 -19.281 -9.171 1.00 88.69 332 LYS A N 1
ATOM 2620 C CA . LYS A 1 332 ? -4.020 -20.094 -9.761 1.00 88.69 332 LYS A CA 1
ATOM 2621 C C . LYS A 1 332 ? -5.148 -19.238 -10.327 1.00 88.69 332 LYS A C 1
ATOM 2623 O O . LYS A 1 332 ? -5.594 -19.500 -11.443 1.00 88.69 332 LYS A O 1
ATOM 2628 N N . ALA A 1 333 ? -5.594 -18.213 -9.601 1.00 89.94 333 ALA A N 1
ATOM 2629 C CA . ALA A 1 333 ? -6.629 -17.300 -10.081 1.00 89.94 333 ALA A CA 1
ATOM 2630 C C . ALA A 1 333 ? -6.177 -16.562 -11.354 1.00 89.94 333 ALA A C 1
ATOM 2632 O O . ALA A 1 333 ? -6.897 -16.561 -12.352 1.00 89.94 333 ALA A O 1
ATOM 2633 N N . VAL A 1 334 ? -4.950 -16.032 -11.356 1.00 89.31 334 VAL A N 1
ATOM 2634 C CA . VAL A 1 334 ? -4.315 -15.351 -12.498 1.00 89.31 334 VAL A CA 1
ATOM 2635 C C . VAL A 1 334 ? -4.191 -16.287 -13.718 1.00 89.31 334 VAL A C 1
ATOM 2637 O O . VAL A 1 334 ? -4.483 -15.886 -14.848 1.00 89.31 334 VAL A O 1
ATOM 2640 N N . CYS A 1 335 ? -3.832 -17.558 -13.511 1.00 86.31 335 CYS A N 1
ATOM 2641 C CA . CYS A 1 335 ? -3.855 -18.591 -14.553 1.00 86.31 335 CYS A CA 1
ATOM 2642 C C . CYS A 1 335 ? -5.274 -18.871 -15.071 1.00 86.31 335 CYS A C 1
ATOM 2644 O O . CYS A 1 335 ? -5.492 -18.932 -16.284 1.00 86.31 335 CYS A O 1
ATOM 2646 N N . GLY A 1 336 ? -6.247 -19.016 -14.169 1.00 84.12 336 GLY A N 1
ATOM 2647 C CA . GLY A 1 336 ? -7.643 -19.304 -14.502 1.00 84.12 336 GLY A CA 1
ATOM 2648 C C . GLY A 1 336 ? -8.298 -18.221 -15.360 1.00 84.12 336 GLY A C 1
ATOM 2649 O O . GLY A 1 336 ? -9.146 -18.527 -16.195 1.00 84.12 336 GLY A O 1
ATOM 2650 N N . VAL A 1 337 ? -7.858 -16.968 -15.217 1.00 84.94 337 VAL A N 1
ATOM 2651 C CA . VAL A 1 337 ? -8.341 -15.839 -16.026 1.00 84.94 337 VAL A CA 1
ATOM 2652 C C . VAL A 1 337 ? -7.556 -15.597 -17.320 1.00 84.94 337 VAL A C 1
ATOM 2654 O O . VAL A 1 337 ? -7.885 -14.663 -18.054 1.00 84.94 337 VAL A O 1
ATOM 2657 N N . GLY A 1 338 ? -6.553 -16.428 -17.621 1.00 82.44 338 GLY A N 1
ATOM 2658 C CA . GLY A 1 338 ? -5.843 -16.413 -18.902 1.00 82.44 338 GLY A CA 1
ATOM 2659 C C . GLY A 1 338 ? -4.530 -15.638 -18.947 1.00 82.44 338 GLY A C 1
ATOM 2660 O O . GLY A 1 338 ? -3.878 -15.651 -19.990 1.00 82.44 338 GLY A O 1
ATOM 2661 N N . TYR A 1 339 ? -4.101 -14.987 -17.861 1.00 83.38 339 TYR A N 1
ATOM 2662 C CA . TYR A 1 339 ? -2.923 -14.111 -17.915 1.00 83.38 339 TYR A CA 1
ATOM 2663 C C . TYR A 1 339 ? 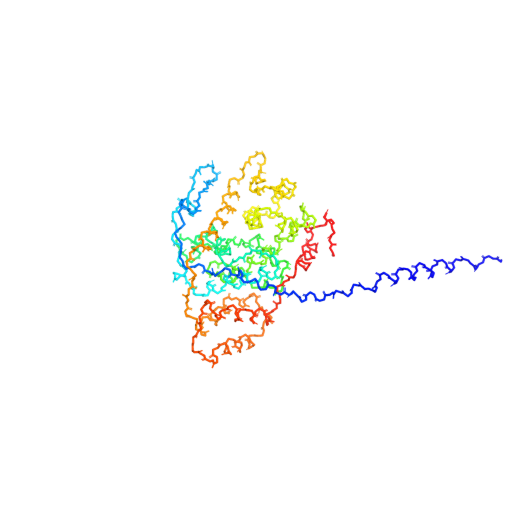-1.600 -14.871 -18.041 1.00 83.38 339 TYR A C 1
ATOM 2665 O O . TYR A 1 339 ? -0.677 -14.370 -18.674 1.00 83.38 339 TYR A O 1
ATOM 2673 N N . LEU A 1 340 ? -1.521 -16.093 -17.507 1.00 76.50 340 LEU A N 1
ATOM 2674 C CA . LEU A 1 340 ? -0.296 -16.905 -17.478 1.00 76.50 340 LEU A CA 1
ATOM 2675 C C . LEU A 1 340 ? -0.320 -18.110 -18.436 1.00 76.50 340 LEU A C 1
ATOM 2677 O O . LEU A 1 340 ? 0.551 -18.966 -18.354 1.00 76.50 340 LEU A O 1
ATOM 2681 N N . TRP A 1 341 ? -1.268 -18.202 -19.379 1.00 66.88 341 TRP A N 1
ATOM 2682 C CA . TRP A 1 341 ? -1.418 -19.391 -20.247 1.00 66.88 341 TRP A CA 1
ATOM 2683 C C . TRP A 1 341 ? -0.180 -19.751 -21.088 1.00 66.88 341 TRP A C 1
ATOM 2685 O O . TRP A 1 341 ? -0.064 -20.886 -21.544 1.00 66.88 341 TRP A O 1
ATOM 2695 N N . GLN A 1 342 ? 0.738 -18.805 -21.303 1.00 65.00 342 GLN A N 1
ATOM 2696 C CA . GLN A 1 342 ? 1.981 -19.018 -22.055 1.00 65.00 342 GLN A CA 1
ATOM 2697 C C . GLN A 1 342 ? 3.220 -19.205 -21.163 1.00 65.00 342 GLN A C 1
ATOM 2699 O O . GLN A 1 342 ? 4.305 -19.447 -21.691 1.00 65.00 342 GLN A O 1
ATOM 2704 N N . SER A 1 343 ? 3.068 -19.126 -19.838 1.00 57.19 343 SER A N 1
ATOM 2705 C CA . SER A 1 343 ? 4.155 -19.256 -18.865 1.00 57.19 343 SER A CA 1
ATOM 2706 C C . SER A 1 343 ? 3.967 -20.531 -18.036 1.00 57.19 343 SER A C 1
ATOM 2708 O O . SER A 1 343 ? 3.106 -20.571 -17.158 1.00 57.19 343 SER A O 1
ATOM 2710 N N . PRO A 1 344 ? 4.733 -21.605 -18.299 1.00 55.72 344 PRO A N 1
ATOM 2711 C CA . PRO A 1 344 ? 4.747 -22.765 -17.423 1.00 55.72 344 PRO A CA 1
ATOM 2712 C C . PRO A 1 344 ? 5.481 -22.470 -16.099 1.00 55.72 344 PRO A C 1
ATOM 2714 O O . PRO A 1 344 ? 6.460 -21.724 -16.119 1.00 55.72 344 PRO A O 1
ATOM 2717 N N . PRO A 1 345 ? 5.099 -23.123 -14.983 1.00 56.00 345 PRO A N 1
ATOM 2718 C CA . PRO A 1 345 ? 3.901 -23.936 -14.797 1.00 56.00 345 PRO A CA 1
ATOM 2719 C C . PRO A 1 345 ? 2.756 -23.106 -14.192 1.00 56.00 345 PRO A C 1
ATOM 2721 O O . PRO A 1 345 ? 2.868 -22.609 -13.075 1.00 56.00 345 PRO A O 1
ATOM 2724 N N . CYS A 1 346 ? 1.622 -23.025 -14.894 1.00 62.78 346 CYS A N 1
ATOM 2725 C CA . CYS A 1 346 ? 0.349 -22.761 -14.226 1.00 62.78 346 CYS A CA 1
ATOM 2726 C C . CYS A 1 346 ? 0.017 -23.977 -13.338 1.00 62.78 346 CYS A C 1
ATOM 2728 O O . CYS A 1 346 ? -0.081 -25.080 -13.887 1.00 62.78 346 CYS A O 1
ATOM 2730 N N . PRO A 1 347 ? -0.074 -23.807 -12.006 1.00 59.69 347 PRO A N 1
ATOM 2731 C CA . PRO A 1 347 ? -0.253 -24.904 -11.054 1.00 59.69 347 PRO A CA 1
ATOM 2732 C C . PRO A 1 347 ? -1.675 -25.476 -11.000 1.00 59.69 347 PRO A C 1
ATOM 2734 O O . PRO A 1 347 ? -2.619 -24.829 -11.511 1.00 59.69 347 PRO A O 1
#

Radius of gyration: 23.12 Å; Cα contacts (8 Å, |Δi|>4): 505; chains: 1; bounding box: 43×92×59 Å

Sequence (347 aa):
MFHIRQIFLFSLLLTHLVACMETVAVADDQVSFNRSADMKALASELMIDASVHTGTDWNGAPTSGVWGTDFLFRMKDYPLTWAISLVHASLLLQSREVNYNPNAVLSVAIKESRLGCREASFPNDDGCFQIEDGTAYLELTKLFSNRFKAPFTETISGDHFESAALSMVYYTLFSMSMFHLHDENPYQFFASHPDPAAQQKVISAAYNRGLWWEALKKVFRECKSQDVTKCFVENGTPHHIAIDHANAIADYTKGLNKVPSFEATITMNDLMNYWDRIKALYPDADEPAVQALFKNSFSESASLSFQHDLDGILTKLIAILSPVPTHTEVTKAVCGVGYLWQSPPCP

Nearest PDB structures (foldseek):
  5xsv-assembly1_A  TM=6.451E-01  e=5.382E-06  Thermococcus chitonophagus
  5efy-assembly2_D  TM=1.336E-01  e=3.835E+00  Streptomyces coelicolor A3(2)